Protein AF-A0A1F2PCV6-F1 (afdb_monomer_lite)

Structure (mmCIF, N/CA/C/O backbone):
data_AF-A0A1F2PCV6-F1
#
_entry.id   AF-A0A1F2PCV6-F1
#
loop_
_atom_site.group_PDB
_atom_site.id
_atom_site.type_symbol
_atom_site.label_atom_id
_atom_site.label_alt_id
_atom_site.label_comp_id
_atom_site.label_asym_id
_atom_site.label_entity_id
_atom_site.label_seq_id
_atom_site.pdbx_PDB_ins_code
_atom_site.Cartn_x
_atom_site.Cartn_y
_atom_site.Cartn_z
_atom_site.occupancy
_atom_site.B_iso_or_equiv
_atom_site.auth_seq_id
_atom_site.auth_comp_id
_atom_site.auth_asym_id
_atom_site.auth_atom_id
_atom_site.pdbx_PDB_model_num
ATOM 1 N N . MET A 1 1 ? -24.900 13.246 25.047 1.00 41.41 1 MET A N 1
ATOM 2 C CA . MET A 1 1 ? -26.016 13.053 24.082 1.00 41.41 1 MET A CA 1
ATOM 3 C C . MET A 1 1 ? -25.567 12.489 22.728 1.00 41.41 1 MET A C 1
ATOM 5 O O . MET A 1 1 ? -26.417 11.917 22.059 1.00 41.41 1 MET A O 1
ATOM 9 N N . GLY A 1 2 ? -24.288 12.605 22.328 1.00 53.44 2 GLY A N 1
ATOM 10 C CA . GLY A 1 2 ? -23.781 12.067 21.052 1.00 53.44 2 GLY A CA 1
ATOM 11 C C . GLY A 1 2 ? -23.787 10.534 20.942 1.00 53.44 2 GLY A C 1
ATOM 12 O O . GLY A 1 2 ? -24.281 10.018 19.946 1.00 53.44 2 GLY A O 1
ATOM 13 N N . GLY A 1 3 ? -23.364 9.811 21.990 1.00 62.19 3 GLY A N 1
ATOM 14 C CA . GLY A 1 3 ? -23.261 8.337 21.974 1.00 62.19 3 GLY A CA 1
ATOM 15 C C . GLY A 1 3 ? -24.543 7.607 21.555 1.00 62.19 3 GLY A C 1
ATOM 16 O O . GLY A 1 3 ? -24.520 6.823 20.619 1.00 62.19 3 GLY A O 1
ATOM 17 N N . LYS A 1 4 ? -25.703 7.969 22.129 1.00 67.88 4 LYS A N 1
ATOM 18 C CA . LYS A 1 4 ? -27.006 7.361 21.774 1.00 67.88 4 LYS A CA 1
ATOM 19 C C . LYS A 1 4 ? -27.464 7.604 20.329 1.00 67.88 4 LYS A C 1
ATOM 21 O O . LYS A 1 4 ? -28.393 6.946 19.873 1.00 67.88 4 LYS A O 1
ATOM 26 N N . LYS A 1 5 ? -26.911 8.608 19.641 1.00 78.50 5 LYS A N 1
ATOM 27 C CA . LYS A 1 5 ? -27.191 8.834 18.215 1.00 78.50 5 LYS A CA 1
ATOM 28 C C . LYS A 1 5 ? -26.269 7.983 17.346 1.00 78.50 5 LYS A C 1
ATOM 30 O O . LYS A 1 5 ? -26.744 7.425 16.369 1.00 78.50 5 LYS A O 1
ATOM 35 N N . GLY A 1 6 ? -24.997 7.858 17.725 1.00 78.94 6 GLY A N 1
ATOM 36 C CA . GLY A 1 6 ? -24.037 7.021 17.005 1.00 78.94 6 GLY A CA 1
ATOM 37 C C . GLY A 1 6 ? -24.368 5.528 17.081 1.00 78.94 6 GLY A C 1
ATOM 38 O O . GLY A 1 6 ? -24.270 4.843 16.070 1.00 78.94 6 GLY A O 1
ATOM 39 N N . THR A 1 7 ? -24.867 5.037 18.221 1.00 87.75 7 THR A N 1
ATOM 40 C CA . THR A 1 7 ? -25.290 3.631 18.346 1.00 87.75 7 THR A CA 1
ATOM 41 C C . THR A 1 7 ? -26.452 3.282 17.416 1.00 87.75 7 THR A C 1
ATOM 43 O O . THR A 1 7 ? -26.445 2.216 16.817 1.00 87.75 7 THR A O 1
ATOM 46 N N . LYS A 1 8 ? -27.407 4.198 17.206 1.00 90.50 8 LYS A N 1
ATOM 47 C CA . LYS A 1 8 ? -28.497 3.990 16.235 1.00 90.50 8 LYS A CA 1
ATOM 48 C C . LYS A 1 8 ? -28.002 3.873 14.798 1.00 90.50 8 LYS A C 1
ATOM 50 O O . LYS A 1 8 ? -28.520 3.059 14.047 1.00 90.50 8 LYS A O 1
ATOM 55 N N . VAL A 1 9 ? -27.006 4.677 14.425 1.00 90.81 9 VAL A N 1
ATOM 56 C CA . VAL A 1 9 ? -26.394 4.588 13.091 1.00 90.81 9 VAL A CA 1
ATOM 57 C C . VAL A 1 9 ? -25.743 3.218 12.911 1.00 90.81 9 VAL A C 1
ATOM 59 O O . VAL A 1 9 ? -25.980 2.564 11.903 1.00 90.81 9 VAL A O 1
ATOM 62 N N . LEU A 1 10 ? -24.988 2.746 13.908 1.00 92.44 10 LEU A N 1
ATOM 63 C CA . LEU A 1 10 ? -24.403 1.403 13.879 1.00 92.44 10 LEU A CA 1
ATOM 64 C C . LEU A 1 10 ? -25.479 0.310 13.795 1.00 92.44 10 LEU A C 1
ATOM 66 O O . LEU A 1 10 ? -25.357 -0.595 12.978 1.00 92.44 10 LEU A O 1
ATOM 70 N N . GLU A 1 11 ? -26.559 0.409 14.571 1.00 94.12 11 GLU A N 1
ATOM 71 C CA . GLU A 1 11 ? -27.680 -0.538 14.511 1.00 94.12 11 GLU A CA 1
ATOM 72 C C . GLU A 1 11 ? -28.279 -0.637 13.097 1.00 94.12 11 GLU A C 1
ATOM 74 O O . GLU A 1 11 ? -28.505 -1.741 12.599 1.00 94.12 11 GLU A O 1
ATOM 79 N N . GLU A 1 12 ? -28.504 0.499 12.431 1.00 91.31 12 GLU A N 1
ATOM 80 C CA . GLU A 1 12 ? -29.023 0.547 11.059 1.00 91.31 12 GLU A CA 1
ATOM 81 C C . GLU A 1 12 ? -28.047 -0.073 10.049 1.00 91.31 12 GLU A C 1
ATOM 83 O O . GLU A 1 12 ? -28.460 -0.901 9.233 1.00 91.31 12 GLU A O 1
ATOM 88 N N . VAL A 1 13 ? -26.758 0.273 10.140 1.00 91.69 13 VAL A N 1
ATOM 89 C CA . VAL A 1 13 ? -25.688 -0.256 9.274 1.00 91.69 13 VAL A CA 1
ATOM 90 C C . VAL A 1 13 ? -25.590 -1.780 9.397 1.00 91.69 13 VAL A C 1
ATOM 92 O O . VAL A 1 13 ? -25.657 -2.490 8.394 1.00 91.69 13 VAL A O 1
ATOM 95 N N . PHE A 1 14 ? -25.520 -2.305 10.622 1.00 93.38 14 PHE A N 1
ATOM 96 C CA . PHE A 1 14 ? -25.412 -3.746 10.868 1.00 93.38 14 PHE A CA 1
ATOM 97 C C . PHE A 1 14 ? -26.665 -4.516 10.450 1.00 93.38 14 PHE A C 1
ATOM 99 O O . PHE A 1 14 ? -26.558 -5.561 9.806 1.00 93.38 14 PHE A O 1
ATOM 106 N N . ARG A 1 15 ? -27.865 -3.989 10.720 1.00 92.44 15 ARG A N 1
ATOM 107 C CA . ARG A 1 15 ? -29.107 -4.620 10.243 1.00 92.44 15 ARG A CA 1
ATOM 108 C C . ARG A 1 15 ? -29.197 -4.659 8.727 1.00 92.44 15 ARG A C 1
ATOM 110 O O . ARG A 1 15 ? -29.706 -5.636 8.181 1.00 92.44 15 ARG A O 1
ATOM 117 N N . LYS A 1 16 ? -28.702 -3.625 8.044 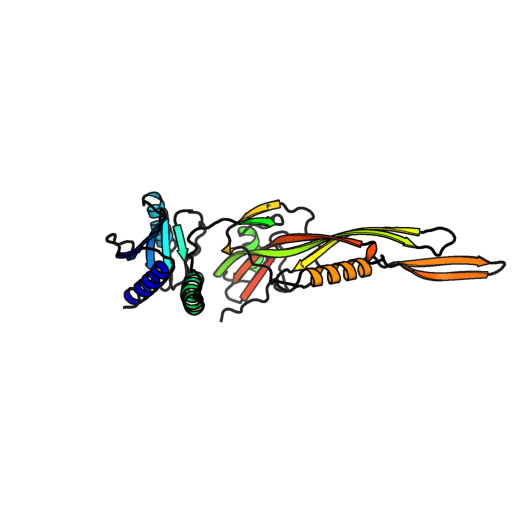1.00 88.31 16 LYS A N 1
ATOM 118 C CA . LYS A 1 16 ? -28.682 -3.590 6.580 1.00 88.31 16 LYS A CA 1
ATOM 119 C C . LYS A 1 16 ? -27.772 -4.670 5.998 1.00 88.31 16 LYS A C 1
ATOM 121 O O . LYS A 1 16 ? -28.133 -5.258 4.986 1.00 88.31 16 LYS A O 1
ATOM 126 N N . ALA A 1 17 ? -26.668 -4.971 6.675 1.00 88.38 17 ALA A N 1
ATOM 127 C CA . ALA A 1 17 ? -25.778 -6.073 6.324 1.00 88.38 17 ALA A CA 1
ATOM 128 C C . ALA A 1 17 ? -26.307 -7.466 6.712 1.00 88.38 17 ALA A C 1
ATOM 130 O O . ALA A 1 17 ? -25.624 -8.466 6.510 1.00 88.38 17 ALA A O 1
ATOM 131 N N . GLY A 1 18 ? -27.520 -7.552 7.271 1.00 89.81 18 GLY A N 1
ATOM 132 C CA . GLY A 1 18 ? -28.160 -8.814 7.638 1.00 89.81 18 GLY A CA 1
ATOM 133 C C . GLY A 1 18 ? -27.848 -9.309 9.052 1.00 89.81 18 GLY A C 1
ATOM 134 O O . GLY A 1 18 ? -28.234 -10.427 9.388 1.00 89.81 18 GLY A O 1
ATOM 135 N N . TYR A 1 19 ? -27.205 -8.498 9.898 1.00 94.19 19 TYR A N 1
ATOM 136 C CA . TYR A 1 19 ? -26.990 -8.847 11.302 1.00 94.19 19 TYR A CA 1
ATOM 137 C C . TYR A 1 19 ? -28.258 -8.636 12.134 1.00 94.19 19 TYR A C 1
ATOM 139 O O . TYR A 1 19 ? -28.977 -7.639 12.002 1.00 94.19 19 TYR A O 1
ATOM 147 N N . ARG A 1 20 ? -28.492 -9.538 13.087 1.00 95.31 20 ARG A N 1
ATOM 148 C CA . ARG A 1 20 ? -29.368 -9.283 14.230 1.00 95.31 20 ARG A CA 1
ATOM 149 C C . ARG A 1 20 ? -28.607 -8.423 15.235 1.00 95.31 20 ARG A C 1
ATOM 151 O O . ARG A 1 20 ? -27.542 -8.824 15.686 1.00 95.31 20 ARG A O 1
ATOM 158 N N . VAL A 1 21 ? -29.167 -7.267 15.591 1.00 96.44 21 VAL A N 1
ATOM 159 C CA . VAL A 1 21 ? -28.530 -6.302 16.503 1.00 96.44 21 VAL A CA 1
ATOM 160 C C . VAL A 1 21 ? -29.378 -6.094 17.752 1.00 96.44 21 VAL A C 1
ATOM 162 O O . VAL A 1 21 ? -30.574 -5.797 17.635 1.00 96.44 21 VAL A O 1
ATOM 165 N N . GLU A 1 22 ? -28.739 -6.210 18.916 1.00 96.00 22 GLU A N 1
ATOM 166 C CA . GLU A 1 22 ? -29.317 -6.031 20.252 1.00 96.00 22 GLU A CA 1
ATOM 167 C C . GLU A 1 22 ? -28.429 -5.118 21.118 1.00 96.00 22 GLU A C 1
ATOM 169 O O . GLU A 1 22 ? -27.223 -5.016 20.889 1.00 96.00 22 GLU A O 1
ATOM 174 N N . ASP A 1 23 ? -29.017 -4.457 22.120 1.00 93.62 23 ASP A N 1
ATOM 175 C CA . ASP A 1 23 ? -28.252 -3.705 23.123 1.00 93.62 23 ASP A CA 1
ATOM 176 C C . ASP A 1 23 ? -27.432 -4.672 23.993 1.00 93.62 23 ASP A C 1
ATOM 178 O O . ASP A 1 23 ? -27.935 -5.705 24.449 1.00 93.62 23 ASP A O 1
ATOM 182 N N . SER A 1 24 ? -26.175 -4.327 24.271 1.00 91.88 24 SER A N 1
ATOM 183 C CA . SER A 1 24 ? -25.336 -5.117 25.174 1.00 91.88 24 SER A CA 1
ATOM 184 C C . SER A 1 24 ? -25.739 -4.917 26.638 1.00 91.88 24 SER A C 1
ATOM 186 O O . SER A 1 24 ? -26.019 -3.808 27.093 1.00 91.88 24 SER A O 1
ATOM 188 N N . THR A 1 25 ? -25.713 -6.002 27.416 1.00 88.94 25 THR A N 1
ATOM 189 C CA . THR A 1 25 ? -25.834 -5.947 28.884 1.00 88.94 25 THR A CA 1
ATOM 190 C C . THR A 1 25 ? -24.491 -5.761 29.594 1.00 88.94 25 THR A C 1
ATOM 192 O O . THR A 1 25 ? -24.464 -5.508 30.796 1.00 88.94 25 THR A O 1
ATOM 195 N N . ASP A 1 26 ? -23.382 -5.947 28.879 1.00 89.75 26 ASP A N 1
ATOM 196 C CA . ASP A 1 26 ? -22.023 -5.711 29.365 1.00 89.75 26 ASP A CA 1
ATOM 197 C C . ASP A 1 26 ? -21.673 -4.230 29.181 1.00 89.75 26 ASP A C 1
ATOM 199 O O . ASP A 1 26 ? -21.817 -3.701 28.083 1.00 89.75 26 ASP A O 1
ATOM 203 N N . TYR A 1 27 ? -21.212 -3.580 30.251 1.00 88.00 27 TYR A N 1
ATOM 204 C CA . TYR A 1 27 ? -20.923 -2.144 30.287 1.00 88.00 27 TYR A CA 1
ATOM 205 C C . TYR A 1 27 ? -19.784 -1.698 29.363 1.00 88.00 27 TYR A C 1
ATOM 207 O O . TYR A 1 27 ? -19.692 -0.506 29.072 1.00 88.00 27 TYR A O 1
ATOM 215 N N . ASP A 1 28 ? -18.924 -2.614 28.912 1.00 90.44 28 ASP A N 1
ATOM 216 C CA . ASP A 1 28 ? -17.827 -2.259 28.007 1.00 90.44 28 ASP A CA 1
ATOM 217 C C . ASP A 1 28 ? -18.269 -2.179 26.538 1.00 90.44 28 ASP A C 1
ATOM 219 O O . ASP A 1 28 ? -17.517 -1.647 25.715 1.00 90.44 28 ASP A O 1
ATOM 223 N N . PHE A 1 29 ? -19.466 -2.679 26.213 1.00 95.12 29 PHE A N 1
ATOM 224 C CA . PHE A 1 29 ? -20.014 -2.718 24.858 1.00 95.12 29 PHE A CA 1
ATOM 225 C C . PHE A 1 29 ? -21.376 -2.029 24.799 1.00 95.12 29 PHE A C 1
ATOM 227 O O . PHE A 1 29 ? -22.167 -2.092 25.736 1.00 95.12 29 PHE A O 1
ATOM 234 N N . ASP A 1 30 ? -21.671 -1.401 23.670 1.00 94.50 30 ASP A N 1
ATOM 235 C CA . ASP A 1 30 ? -22.953 -0.751 23.421 1.00 94.50 30 ASP A CA 1
ATOM 236 C C . ASP A 1 30 ? -23.934 -1.707 22.735 1.00 94.50 30 ASP A C 1
ATOM 238 O O . ASP A 1 30 ? -25.105 -1.763 23.104 1.00 94.50 30 ASP A O 1
ATOM 242 N N . LEU A 1 31 ? -23.456 -2.483 21.756 1.00 96.31 31 LEU A N 1
ATOM 243 C CA . LEU A 1 31 ? -24.286 -3.361 20.929 1.00 96.31 31 LEU A CA 1
ATOM 244 C C . LEU A 1 31 ? -23.663 -4.749 20.777 1.00 96.31 31 LEU A C 1
ATOM 246 O O . LEU A 1 31 ? -22.447 -4.925 20.864 1.00 96.31 31 LEU A O 1
ATOM 250 N N . ILE A 1 32 ? -24.514 -5.723 20.476 1.00 96.00 32 ILE A N 1
ATOM 251 C CA . ILE A 1 32 ? -24.138 -7.065 20.036 1.00 96.00 32 ILE A CA 1
ATOM 252 C C . ILE A 1 32 ? -24.748 -7.276 18.652 1.00 96.00 32 ILE A C 1
ATOM 254 O O . ILE A 1 32 ? -25.954 -7.097 18.480 1.00 96.00 32 ILE A O 1
ATOM 258 N N . ALA A 1 33 ? -23.922 -7.643 17.673 1.00 95.81 33 ALA A N 1
ATOM 259 C CA . ALA A 1 33 ? -24.359 -7.968 16.320 1.00 95.81 33 ALA A CA 1
ATOM 260 C C . ALA A 1 33 ? -24.024 -9.427 15.985 1.00 95.81 33 ALA A C 1
ATOM 262 O O . ALA A 1 33 ? -22.882 -9.862 16.133 1.00 95.81 33 ALA A O 1
ATOM 263 N N . GLU A 1 34 ? -25.020 -10.183 15.525 1.00 94.50 34 GLU A N 1
ATOM 264 C CA . GLU A 1 34 ? -24.896 -11.609 15.211 1.00 94.50 34 GLU A CA 1
ATOM 265 C C . GLU A 1 34 ? -25.440 -11.923 13.814 1.00 94.50 34 GLU A C 1
ATOM 267 O O . GLU A 1 34 ? -26.552 -11.520 13.467 1.00 94.50 34 GLU A O 1
ATOM 272 N N . GLN A 1 35 ? -24.664 -12.657 13.020 1.00 92.31 35 GLN A N 1
ATOM 273 C CA . GLN A 1 35 ? -25.047 -13.150 11.696 1.00 92.31 35 GLN A CA 1
ATOM 274 C C . GLN A 1 35 ? -24.401 -14.518 11.478 1.00 92.31 35 GLN A C 1
ATOM 276 O O . GLN A 1 35 ? -23.182 -14.642 11.551 1.00 92.31 35 GLN A O 1
ATOM 281 N N . ASP A 1 36 ? -25.209 -15.544 11.211 1.00 86.31 36 ASP A N 1
ATOM 282 C CA . ASP A 1 36 ? -24.756 -16.936 11.097 1.00 86.31 36 ASP A CA 1
ATOM 283 C C . ASP A 1 36 ? -23.909 -17.379 12.311 1.00 86.31 36 ASP A C 1
ATOM 285 O O . ASP A 1 36 ? -24.409 -17.390 13.436 1.00 86.31 36 ASP A O 1
ATOM 289 N N . GLU A 1 37 ? -22.637 -17.735 12.105 1.00 83.38 37 GLU A N 1
ATOM 290 C CA . GLU A 1 37 ? -21.678 -18.095 13.165 1.00 83.38 37 GLU A CA 1
ATOM 291 C C . GLU A 1 37 ? -20.823 -16.899 13.637 1.00 83.38 37 GLU A C 1
ATOM 293 O O . GLU A 1 37 ? -19.954 -17.045 14.498 1.00 83.38 37 GLU A O 1
ATOM 298 N N . LYS A 1 38 ? -21.049 -15.700 13.083 1.00 88.31 38 LYS A N 1
ATOM 299 C CA . LYS A 1 38 ? -20.310 -14.481 13.426 1.00 88.31 38 LYS A CA 1
ATOM 300 C C . LYS A 1 38 ? -20.998 -13.750 14.573 1.00 88.31 38 LYS A C 1
ATOM 302 O O . LYS A 1 38 ? -22.183 -13.425 14.501 1.00 88.31 38 LYS A O 1
ATOM 307 N N . ARG A 1 39 ? -20.219 -13.427 15.606 1.00 92.88 39 ARG A N 1
ATOM 308 C CA . ARG A 1 39 ? -20.645 -12.636 16.766 1.00 92.88 39 ARG A CA 1
ATOM 309 C C . ARG A 1 39 ? -19.693 -11.472 16.996 1.00 92.88 39 ARG A C 1
ATOM 311 O O . ARG A 1 39 ? -18.481 -11.671 17.096 1.00 92.88 39 ARG A O 1
ATOM 318 N N . LEU A 1 40 ? -20.251 -10.270 17.084 1.00 94.00 40 LEU A N 1
ATOM 319 C CA . LEU A 1 40 ? -19.521 -9.017 17.238 1.00 94.00 40 LEU A CA 1
ATOM 320 C C . LEU A 1 40 ? -20.010 -8.264 18.472 1.00 94.00 40 LEU A C 1
ATOM 322 O O . LEU A 1 40 ? -21.204 -8.003 18.621 1.00 94.00 40 LEU A O 1
ATOM 326 N N . LEU A 1 41 ? -19.071 -7.888 19.333 1.00 95.44 41 LEU A N 1
ATOM 327 C CA . LEU A 1 41 ? -19.292 -7.028 20.491 1.00 95.44 41 LEU A CA 1
ATOM 328 C C . LEU A 1 41 ? -18.811 -5.621 20.138 1.00 95.44 41 LEU A C 1
ATOM 330 O O . LEU A 1 41 ? -17.618 -5.408 19.927 1.00 95.44 41 LEU A O 1
ATOM 334 N N . ILE A 1 42 ? -19.733 -4.669 20.027 1.00 95.38 42 ILE A N 1
ATOM 335 C CA . ILE A 1 42 ? -19.456 -3.345 19.465 1.00 95.38 42 ILE A CA 1
ATOM 336 C C . ILE A 1 42 ? -19.355 -2.323 20.596 1.00 95.38 42 ILE A C 1
ATOM 338 O O . ILE A 1 42 ? -20.306 -2.143 21.355 1.00 95.38 42 ILE A O 1
ATOM 342 N N . ALA A 1 43 ? -18.225 -1.625 20.679 1.00 94.75 43 ALA A N 1
ATOM 343 C CA . ALA A 1 43 ? -18.003 -0.507 21.591 1.00 94.75 43 ALA A CA 1
ATOM 344 C C . ALA A 1 43 ? -17.834 0.792 20.793 1.00 94.75 43 ALA A C 1
ATOM 346 O O . ALA A 1 43 ? -16.919 0.903 19.979 1.00 94.75 43 ALA A O 1
ATOM 347 N N . LEU A 1 44 ? -18.686 1.787 21.036 1.00 94.06 44 LEU A N 1
ATOM 348 C CA . LEU A 1 44 ? -18.625 3.102 20.408 1.00 94.06 44 LEU A CA 1
ATOM 349 C C . LEU A 1 44 ? -18.025 4.134 21.373 1.00 94.06 44 LEU A C 1
ATOM 351 O O . LEU A 1 44 ? -18.639 4.550 22.358 1.00 94.06 44 LEU A O 1
ATOM 355 N N . LYS A 1 45 ? -16.841 4.640 21.035 1.00 92.19 45 LYS A N 1
ATOM 356 C CA . LYS A 1 45 ? -16.170 5.721 21.759 1.00 92.19 45 LYS A CA 1
ATOM 357 C C . LYS A 1 45 ? -16.347 7.046 21.027 1.00 92.19 45 LYS A C 1
ATOM 359 O O . LYS A 1 45 ? -15.736 7.314 20.001 1.00 92.19 45 LYS A O 1
ATOM 364 N N . VAL A 1 46 ? -17.192 7.908 21.588 1.00 88.19 46 VAL A N 1
ATOM 365 C CA . VAL A 1 46 ? -17.360 9.294 21.122 1.00 88.19 46 VAL A CA 1
ATOM 366 C C . VAL A 1 46 ? -16.494 10.202 21.993 1.00 88.19 46 VAL A C 1
ATOM 368 O O . VAL A 1 46 ? -16.991 10.868 22.901 1.00 88.19 46 VAL A O 1
ATOM 371 N N . THR A 1 47 ? -15.189 10.146 21.750 1.00 85.25 47 THR A N 1
ATOM 372 C CA . THR A 1 47 ? -14.138 10.929 22.416 1.00 85.25 47 THR A CA 1
ATOM 373 C C . THR A 1 47 ? -13.234 11.551 21.351 1.00 85.25 47 THR A C 1
ATOM 375 O O . THR A 1 47 ? -13.244 11.087 20.212 1.00 85.25 47 THR A O 1
ATOM 378 N N . ASP A 1 48 ? -12.477 12.592 21.702 1.00 83.00 48 ASP A N 1
ATOM 379 C CA . ASP A 1 48 ? -11.529 13.234 20.779 1.00 83.00 48 ASP A CA 1
ATOM 380 C C . ASP A 1 48 ? -10.345 12.310 20.462 1.00 83.00 48 ASP A C 1
ATOM 382 O O . ASP A 1 48 ? -9.886 12.254 19.322 1.00 83.00 48 ASP A O 1
ATOM 386 N N . THR A 1 49 ? -9.898 11.539 21.455 1.00 85.25 49 THR A N 1
ATOM 387 C CA . THR A 1 49 ? -8.784 10.596 21.334 1.00 85.25 49 THR A CA 1
ATOM 388 C C . THR A 1 49 ? -9.053 9.353 22.178 1.00 85.25 49 THR A C 1
ATOM 390 O O . THR A 1 49 ? -9.497 9.467 23.323 1.00 85.25 49 THR A O 1
ATOM 393 N N . VAL A 1 50 ? -8.815 8.175 21.597 1.00 88.88 50 VAL A N 1
ATOM 394 C CA . VAL A 1 50 ? -8.811 6.876 22.283 1.00 88.88 50 VAL A CA 1
ATOM 395 C C . VAL A 1 50 ? -7.370 6.527 22.626 1.00 88.88 50 VAL A C 1
ATOM 397 O O . VAL A 1 50 ? -6.510 6.476 21.745 1.00 88.88 50 VAL A O 1
ATOM 400 N N . THR A 1 51 ? -7.118 6.302 23.908 1.00 89.56 51 THR A N 1
ATOM 401 C CA . THR A 1 51 ? -5.766 6.082 24.431 1.00 89.56 51 THR A CA 1
ATOM 402 C C . THR A 1 51 ? -5.269 4.661 24.179 1.00 89.56 51 THR A C 1
ATOM 404 O O . THR A 1 51 ? -6.057 3.717 24.062 1.00 89.56 51 THR A O 1
ATOM 407 N N . ALA A 1 52 ? -3.947 4.473 24.178 1.00 84.31 52 ALA A N 1
ATOM 408 C CA . ALA A 1 52 ? -3.349 3.138 24.069 1.00 84.31 52 ALA A CA 1
ATOM 409 C C . ALA A 1 52 ? -3.788 2.194 25.213 1.00 84.31 52 ALA A C 1
ATOM 411 O O . ALA A 1 52 ? -3.916 0.984 25.015 1.00 84.31 52 ALA A O 1
ATOM 412 N N . GLU A 1 53 ? -4.058 2.726 26.411 1.00 86.62 53 GLU A N 1
ATOM 413 C CA . GLU A 1 53 ? -4.586 1.949 27.542 1.00 86.62 53 GLU A CA 1
ATOM 414 C C . GLU A 1 53 ? -5.993 1.404 27.260 1.00 86.62 53 GLU A C 1
ATOM 416 O O . GLU A 1 53 ? -6.271 0.236 27.540 1.00 86.62 53 GLU A O 1
ATOM 421 N N . GLU A 1 54 ? -6.866 2.215 26.659 1.00 89.19 54 GLU A N 1
ATOM 422 C CA . GLU A 1 54 ? -8.217 1.799 26.270 1.00 89.19 54 GLU A CA 1
ATOM 423 C C . GLU A 1 54 ? -8.187 0.741 25.165 1.00 89.19 54 GLU A C 1
ATOM 425 O O . GLU A 1 54 ? -8.901 -0.260 25.252 1.00 89.19 54 GLU A O 1
ATOM 430 N N . VAL A 1 55 ? -7.331 0.913 24.154 1.00 88.25 55 VAL A N 1
ATOM 431 C CA . VAL A 1 55 ? -7.154 -0.095 23.096 1.00 88.25 55 VAL A CA 1
ATOM 432 C C . VAL A 1 55 ? -6.670 -1.418 23.698 1.00 88.25 55 VAL A C 1
ATOM 434 O O . VAL A 1 55 ? -7.243 -2.474 23.422 1.00 88.25 55 VAL A O 1
ATOM 437 N N . ASN A 1 56 ? -5.676 -1.372 24.589 1.00 86.94 56 ASN A N 1
ATOM 438 C CA . ASN A 1 56 ? -5.157 -2.561 25.269 1.00 86.94 56 ASN A CA 1
ATOM 439 C C . ASN A 1 56 ? -6.192 -3.232 26.180 1.00 86.94 56 ASN A C 1
ATOM 441 O O . ASN A 1 56 ? -6.209 -4.460 26.288 1.00 86.94 56 ASN A O 1
ATOM 445 N N . HIS A 1 57 ? -7.082 -2.463 26.810 1.00 90.06 57 HIS A N 1
ATOM 446 C CA . HIS A 1 57 ? -8.205 -3.018 27.561 1.00 90.06 57 HIS A CA 1
ATOM 447 C C . HIS A 1 57 ? -9.097 -3.891 26.662 1.00 90.06 57 HIS A C 1
ATOM 449 O O . HIS A 1 57 ? -9.336 -5.057 26.988 1.00 90.06 57 HIS A O 1
ATOM 455 N N . TYR A 1 58 ? -9.523 -3.374 25.505 1.00 90.94 58 TYR A N 1
ATOM 456 C CA . TYR A 1 58 ? -10.334 -4.142 24.555 1.00 90.94 58 TYR A CA 1
ATOM 457 C C . TYR A 1 58 ? -9.570 -5.316 23.939 1.00 90.94 58 TYR A C 1
ATOM 459 O O . TYR A 1 58 ? -10.154 -6.379 23.744 1.00 90.94 58 TYR A O 1
ATOM 467 N N . ARG A 1 59 ? -8.261 -5.175 23.708 1.00 88.12 59 ARG A N 1
ATOM 468 C CA . ARG A 1 59 ? -7.405 -6.264 23.217 1.00 88.12 59 ARG A CA 1
ATOM 469 C C . ARG A 1 59 ? -7.390 -7.442 24.183 1.00 88.12 59 ARG A C 1
ATOM 471 O O . ARG A 1 59 ? -7.752 -8.546 23.792 1.00 88.12 59 ARG A O 1
ATOM 478 N N . ASN A 1 60 ? -7.090 -7.193 25.454 1.00 87.50 60 ASN A N 1
ATOM 479 C CA . ASN A 1 60 ? -7.102 -8.233 26.485 1.00 87.50 60 ASN A CA 1
ATOM 480 C C . ASN A 1 60 ? -8.499 -8.849 26.657 1.00 87.50 60 ASN A C 1
ATOM 482 O O . ASN A 1 60 ? -8.637 -10.045 26.910 1.00 87.50 60 ASN A O 1
ATOM 486 N N . LYS A 1 61 ? -9.554 -8.038 26.508 1.00 90.25 61 LYS A N 1
ATOM 487 C CA . LYS A 1 61 ?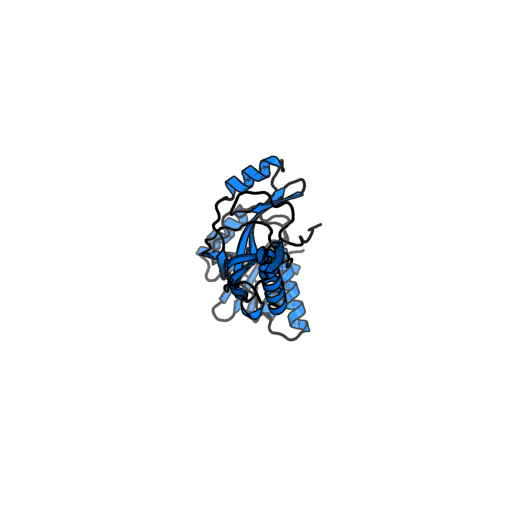 -10.931 -8.529 26.576 1.00 90.25 61 LYS A CA 1
ATOM 488 C C . LYS A 1 61 ? -11.288 -9.410 25.373 1.00 90.25 61 LYS A C 1
ATOM 490 O O . LYS A 1 61 ? -12.027 -10.376 25.541 1.00 90.25 61 LYS A O 1
ATOM 495 N N . SER A 1 62 ? -10.728 -9.136 24.193 1.00 88.56 62 SER A N 1
ATOM 496 C CA . SER A 1 62 ? -10.972 -9.913 22.968 1.00 88.56 62 SER A CA 1
ATOM 497 C C . SER A 1 62 ? -10.559 -11.386 23.103 1.00 88.56 62 SER A C 1
ATOM 499 O O . SER A 1 62 ? -11.192 -12.263 22.518 1.00 88.56 62 SER A O 1
ATOM 501 N N . ASP A 1 63 ? -9.573 -11.686 23.952 1.00 85.00 63 ASP A N 1
ATOM 502 C CA . ASP A 1 63 ? -9.099 -13.055 24.181 1.00 85.00 63 ASP A CA 1
ATOM 503 C C . ASP A 1 63 ? -10.081 -13.917 24.982 1.00 85.00 63 ASP A C 1
ATOM 505 O O . ASP A 1 63 ? -10.111 -15.138 24.816 1.00 85.00 63 ASP A O 1
ATOM 509 N N . VAL A 1 64 ? -10.895 -13.291 25.837 1.00 88.19 64 VAL A N 1
ATOM 510 C CA . VAL A 1 64 ? -11.789 -13.986 26.779 1.00 88.19 64 VAL A CA 1
ATOM 511 C C . VAL A 1 64 ? -13.255 -13.974 26.360 1.00 88.19 64 VAL A C 1
ATOM 513 O O . VAL A 1 64 ? -14.059 -14.703 26.942 1.00 88.19 64 VAL A O 1
ATOM 516 N N . VAL A 1 65 ? -13.619 -13.155 25.375 1.00 88.88 65 VAL A N 1
ATOM 517 C CA . VAL A 1 65 ? -14.981 -13.110 24.836 1.00 88.88 65 VAL A CA 1
ATOM 518 C C . VAL A 1 65 ? -15.181 -14.139 23.726 1.00 88.88 65 VAL A C 1
ATOM 520 O O . VAL A 1 65 ? -14.257 -14.531 23.010 1.00 88.88 65 VAL A O 1
ATOM 523 N N . ASP A 1 66 ? -16.431 -14.565 23.593 1.00 88.56 66 ASP A N 1
ATOM 524 C CA . ASP A 1 66 ? -16.909 -15.381 22.485 1.00 88.56 66 ASP A CA 1
ATOM 525 C C . ASP A 1 66 ? -17.337 -14.464 21.328 1.00 88.56 66 ASP A C 1
ATOM 527 O O . ASP A 1 66 ? -18.296 -13.701 21.461 1.00 88.56 66 ASP A O 1
ATOM 531 N N . GLY A 1 67 ? -16.589 -14.504 20.222 1.00 89.19 67 GLY A N 1
ATOM 532 C CA . GLY A 1 67 ? -16.732 -13.596 19.079 1.00 89.19 67 GLY A CA 1
ATOM 533 C C . GLY A 1 67 ? -15.550 -12.637 18.908 1.00 89.19 67 GLY A C 1
ATOM 534 O O . GLY A 1 67 ? -14.475 -12.839 19.479 1.00 89.19 67 GLY A O 1
ATOM 535 N N . LYS A 1 68 ? -15.746 -11.593 18.095 1.00 92.00 68 LYS A N 1
ATOM 536 C CA . LYS A 1 68 ? -14.785 -10.492 17.918 1.00 92.00 68 LYS A CA 1
ATOM 537 C C . LYS A 1 68 ? -15.311 -9.213 18.566 1.00 92.00 68 LYS A C 1
ATOM 539 O O . LYS A 1 68 ? -16.517 -9.014 18.695 1.00 92.00 68 LYS A O 1
ATOM 544 N N . ILE A 1 69 ? -14.402 -8.329 18.949 1.00 93.12 69 ILE A N 1
ATOM 545 C CA . ILE A 1 69 ? -14.711 -6.980 19.413 1.00 93.12 69 ILE A CA 1
ATOM 546 C C . ILE A 1 69 ? -14.538 -6.015 18.245 1.00 93.12 69 ILE A C 1
ATOM 548 O O . ILE A 1 69 ? -13.523 -6.057 17.555 1.00 93.12 69 ILE A O 1
ATOM 552 N N . LEU A 1 70 ? -15.510 -5.126 18.058 1.00 93.25 70 LEU A N 1
ATOM 553 C CA . LEU A 1 70 ? -15.419 -3.984 17.160 1.00 93.25 70 LEU A CA 1
ATOM 554 C C . LEU A 1 70 ? -15.394 -2.693 17.985 1.00 93.25 70 LEU A C 1
ATOM 556 O O . LEU A 1 70 ? -16.407 -2.287 18.554 1.00 93.25 70 LEU A O 1
ATOM 560 N N . LEU A 1 71 ? -14.236 -2.042 18.036 1.00 92.25 71 LEU A N 1
ATOM 561 C CA . LEU A 1 71 ? -14.068 -0.726 18.636 1.00 92.25 71 LEU A CA 1
ATOM 562 C C . LEU A 1 71 ? -14.264 0.347 17.562 1.00 92.25 71 LEU A C 1
ATOM 564 O O . LEU A 1 71 ? -13.460 0.460 16.643 1.00 92.25 71 LEU A O 1
ATOM 568 N N . VAL A 1 72 ? -15.318 1.147 17.686 1.00 92.69 72 VAL A N 1
ATOM 569 C CA . VAL A 1 72 ? -15.630 2.252 16.773 1.00 92.69 72 VAL A CA 1
ATOM 570 C C . VAL A 1 72 ? -15.340 3.569 17.476 1.00 92.69 72 VAL A C 1
ATOM 572 O O . VAL A 1 72 ? -15.808 3.785 18.594 1.00 92.69 72 VAL A O 1
ATOM 575 N N . THR A 1 73 ? -14.617 4.479 16.829 1.00 90.81 73 THR A N 1
ATOM 576 C CA . THR A 1 73 ? -14.367 5.822 17.363 1.00 90.81 73 THR A CA 1
ATOM 577 C C . THR A 1 73 ? -14.619 6.912 16.331 1.00 90.81 73 THR A C 1
ATOM 579 O O . THR A 1 73 ? -14.447 6.721 15.132 1.00 90.81 73 THR A O 1
ATOM 582 N N . THR A 1 74 ? -15.047 8.081 16.807 1.00 88.19 74 THR A N 1
ATOM 583 C CA . THR A 1 74 ? -15.139 9.305 15.991 1.00 88.19 74 THR A CA 1
ATOM 584 C C . THR A 1 74 ? -13.931 10.227 16.166 1.00 88.19 74 THR A C 1
ATOM 586 O O . THR A 1 74 ? -13.861 11.256 15.496 1.00 88.19 74 THR A O 1
ATOM 589 N N . GLY A 1 75 ? -13.032 9.892 17.092 1.00 84.50 75 GLY A N 1
ATOM 590 C CA . GLY A 1 75 ? -11.791 10.609 17.373 1.00 84.50 75 GLY A CA 1
ATOM 591 C C . GLY A 1 75 ? -10.565 9.929 16.772 1.00 84.50 75 GLY A C 1
ATOM 592 O O . GLY A 1 75 ? -10.679 8.979 15.996 1.00 84.50 75 GLY A O 1
ATOM 593 N N . THR A 1 76 ? -9.386 10.411 17.152 1.00 80.81 76 THR A N 1
ATOM 594 C CA . THR A 1 76 ? -8.100 9.791 16.810 1.00 80.81 76 THR A CA 1
ATOM 595 C C . THR A 1 76 ? -7.783 8.621 17.741 1.00 80.81 76 THR A C 1
ATOM 597 O O . THR A 1 76 ? -8.378 8.475 18.811 1.00 80.81 76 THR A O 1
ATOM 600 N N . ILE A 1 77 ? -6.849 7.765 17.336 1.00 83.00 77 ILE A N 1
ATOM 601 C CA . ILE A 1 77 ? -6.334 6.664 18.158 1.00 83.00 77 ILE A CA 1
ATOM 602 C C . ILE A 1 77 ? -4.852 6.937 18.393 1.00 83.00 77 ILE A C 1
ATOM 604 O O . ILE A 1 77 ? -4.121 7.187 17.435 1.00 83.00 77 ILE A O 1
ATOM 608 N N . GLU A 1 78 ? -4.412 6.915 19.649 1.00 80.88 78 GLU A N 1
ATOM 609 C CA . GLU A 1 78 ? -2.987 7.037 19.976 1.00 80.88 78 GLU A CA 1
ATOM 610 C C . GLU A 1 78 ? -2.201 5.828 19.451 1.00 80.88 78 GLU A C 1
ATOM 612 O O . GLU A 1 78 ? -2.637 4.698 19.657 1.00 80.88 78 GLU A O 1
ATOM 617 N N . ASP A 1 79 ? -1.058 6.100 18.796 1.00 61.12 79 ASP A N 1
ATOM 618 C CA . ASP A 1 79 ? -0.080 5.167 18.190 1.00 61.12 79 ASP A CA 1
ATOM 619 C C . ASP A 1 79 ? -0.198 3.708 18.694 1.00 61.12 79 ASP A C 1
ATOM 621 O O . ASP A 1 79 ? 0.478 3.296 19.640 1.00 61.12 79 ASP A O 1
ATOM 625 N N . ASP A 1 80 ? -1.073 2.914 18.058 1.00 56.09 80 ASP A N 1
ATOM 626 C CA . ASP A 1 80 ? -1.295 1.499 18.385 1.00 56.09 80 ASP A CA 1
ATOM 627 C C . ASP A 1 80 ? -0.246 0.647 17.667 1.00 56.09 80 ASP A C 1
ATOM 629 O O . ASP A 1 80 ? -0.498 0.044 16.621 1.00 56.09 80 ASP A O 1
ATOM 633 N N . GLN A 1 81 ? 0.960 0.605 18.238 1.00 52.97 81 GLN A N 1
ATOM 634 C CA . GLN A 1 81 ? 2.097 -0.176 17.731 1.00 52.97 81 GLN A CA 1
ATOM 635 C C . GLN A 1 81 ? 1.867 -1.699 17.699 1.00 52.97 81 GLN A C 1
ATOM 637 O O . GLN A 1 81 ? 2.784 -2.453 17.376 1.00 52.97 81 GLN A O 1
ATOM 642 N N . GLN A 1 82 ? 0.665 -2.178 18.020 1.00 51.69 82 GLN A N 1
ATOM 643 C CA . GLN A 1 82 ? 0.304 -3.588 17.986 1.00 51.69 82 GLN A CA 1
ATOM 644 C C . GLN A 1 82 ? -1.104 -3.778 17.428 1.00 51.69 82 GLN A C 1
ATOM 646 O O . GLN A 1 82 ? -1.941 -4.364 18.087 1.00 51.69 82 GLN A O 1
ATOM 651 N N . ARG A 1 83 ? -1.413 -3.366 16.197 1.00 55.00 83 ARG A N 1
ATOM 652 C CA . ARG A 1 83 ? -2.732 -3.666 15.594 1.00 55.00 83 ARG A CA 1
ATOM 653 C C . ARG A 1 83 ? -3.069 -5.170 15.478 1.00 55.00 83 ARG A C 1
ATOM 655 O O . ARG A 1 83 ? -4.226 -5.482 15.213 1.00 55.00 83 ARG A O 1
ATOM 662 N N . ASP A 1 84 ? -2.149 -6.084 15.782 1.00 52.16 84 ASP A N 1
ATOM 663 C CA . ASP A 1 84 ? -2.317 -7.538 15.665 1.00 52.16 84 ASP A CA 1
ATOM 664 C C . ASP A 1 84 ? -3.187 -8.141 16.785 1.00 52.16 84 ASP A C 1
ATOM 666 O O . ASP A 1 84 ? -2.714 -8.581 17.834 1.00 52.16 84 ASP A O 1
ATOM 670 N N . SER A 1 85 ? -4.498 -8.167 16.574 1.00 64.44 85 SER A N 1
ATOM 671 C CA . SER A 1 85 ? -5.364 -9.210 17.129 1.00 64.44 85 SER A CA 1
ATOM 672 C C . SER A 1 85 ? -6.468 -9.495 16.123 1.00 64.44 85 SER A C 1
ATOM 674 O O . SER A 1 85 ? -7.254 -8.606 15.796 1.00 64.44 85 SER A O 1
ATOM 676 N N . ASP A 1 86 ? -6.575 -10.748 15.679 1.00 71.62 86 ASP A N 1
ATOM 677 C CA . ASP A 1 86 ? -7.645 -11.214 14.782 1.00 71.62 86 ASP A CA 1
ATOM 678 C C . ASP A 1 86 ? -9.050 -11.030 15.388 1.00 71.62 86 ASP A C 1
ATOM 680 O O . ASP A 1 86 ? -10.067 -11.086 14.683 1.00 71.62 86 ASP A O 1
ATOM 684 N N . LYS A 1 87 ? -9.111 -10.826 16.712 1.00 85.62 87 LYS A N 1
ATOM 685 C CA . LYS A 1 87 ? -10.337 -10.664 17.492 1.00 85.62 87 LYS A CA 1
ATOM 686 C C . LYS A 1 87 ? -10.667 -9.219 17.860 1.00 85.62 87 LYS A C 1
ATOM 688 O O . LYS A 1 87 ? -11.780 -8.997 18.329 1.00 85.62 87 LYS A O 1
ATOM 693 N N . LEU A 1 88 ? -9.767 -8.253 17.663 1.00 88.31 88 LEU A N 1
ATOM 694 C CA . LEU A 1 88 ? -10.055 -6.830 17.868 1.00 88.31 88 LEU A CA 1
ATOM 695 C C . LEU A 1 88 ? -10.009 -6.093 16.530 1.00 88.31 88 LEU A C 1
ATOM 697 O O . LEU A 1 88 ? -8.951 -5.892 15.943 1.00 88.31 88 LEU A O 1
ATOM 701 N N . ILE A 1 89 ? -11.172 -5.644 16.079 1.00 87.25 89 ILE A N 1
ATOM 702 C CA . ILE A 1 89 ? -11.335 -4.804 14.898 1.00 87.25 89 ILE A CA 1
ATOM 703 C C . ILE A 1 89 ? -11.493 -3.372 15.386 1.00 87.25 89 ILE A C 1
ATOM 705 O O . ILE A 1 89 ? -12.262 -3.110 16.311 1.00 87.25 89 ILE A O 1
ATOM 709 N N . ILE A 1 90 ? -10.781 -2.440 14.760 1.00 87.12 90 ILE A N 1
ATOM 710 C CA . ILE A 1 90 ? -10.886 -1.023 15.091 1.00 87.12 90 ILE A CA 1
ATOM 711 C C . ILE A 1 90 ? -11.360 -0.270 13.855 1.00 87.12 90 ILE A C 1
ATOM 713 O O . ILE A 1 90 ? -10.753 -0.369 12.790 1.00 87.12 90 ILE A O 1
ATOM 717 N N . TRP A 1 91 ? -12.458 0.462 14.003 1.00 88.81 91 TRP A N 1
ATOM 718 C CA . TRP A 1 91 ? -12.912 1.453 13.039 1.00 88.81 91 TRP A CA 1
ATOM 719 C C . TRP A 1 91 ? -12.618 2.831 13.610 1.00 88.81 91 TRP A C 1
ATOM 721 O O . TRP A 1 91 ? -13.284 3.295 14.540 1.00 88.81 91 TRP A O 1
ATOM 731 N N . ASP A 1 92 ? -11.602 3.474 13.051 1.00 86.38 92 ASP A N 1
ATOM 732 C CA . ASP A 1 92 ? -11.400 4.901 13.242 1.00 86.38 92 ASP A CA 1
ATOM 733 C C . ASP A 1 92 ? -12.489 5.710 12.522 1.00 86.38 92 ASP A C 1
ATOM 735 O O . ASP A 1 92 ? -13.424 5.172 11.913 1.00 86.38 92 ASP A O 1
ATOM 739 N N . ARG A 1 93 ? -12.368 7.035 12.603 1.00 84.38 93 ARG A N 1
ATOM 740 C CA . ARG A 1 93 ? -13.324 7.953 11.992 1.00 84.38 93 ARG A CA 1
ATOM 741 C C . ARG A 1 93 ? -13.476 7.724 10.486 1.00 84.38 93 ARG A C 1
ATOM 743 O O . ARG A 1 93 ? -14.597 7.836 9.989 1.00 84.38 93 ARG A O 1
ATOM 750 N N . GLU A 1 94 ? -12.390 7.442 9.771 1.00 80.25 94 GLU A N 1
ATOM 751 C CA . GLU A 1 94 ? -12.404 7.280 8.315 1.00 80.25 94 GLU A CA 1
ATOM 752 C C . GLU A 1 94 ? -13.096 5.983 7.917 1.00 80.25 94 GLU A C 1
ATOM 754 O O . GLU A 1 94 ? -14.048 6.010 7.130 1.00 80.25 94 GLU A O 1
ATOM 759 N N . LYS A 1 95 ? -12.697 4.860 8.529 1.00 83.19 95 LYS A N 1
ATOM 760 C CA . LYS A 1 95 ? -13.342 3.566 8.296 1.00 83.19 95 LYS A CA 1
ATOM 761 C C . LYS A 1 95 ? -14.820 3.636 8.669 1.00 83.19 95 LYS A C 1
ATOM 763 O O . LYS A 1 95 ? -15.662 3.277 7.854 1.00 83.19 95 LYS A O 1
ATOM 768 N N . PHE A 1 96 ? -15.167 4.198 9.828 1.00 89.12 96 PHE A N 1
ATOM 769 C CA . PHE A 1 96 ? -16.568 4.343 10.228 1.00 89.12 96 PHE A CA 1
ATOM 770 C C . PHE A 1 96 ? -17.382 5.189 9.235 1.00 89.12 96 PHE A C 1
ATOM 772 O O . PHE A 1 96 ? -18.482 4.789 8.849 1.00 89.12 96 PHE A O 1
ATOM 779 N N . ALA A 1 97 ? -16.852 6.330 8.784 1.00 85.94 97 ALA A N 1
ATOM 780 C CA . ALA A 1 97 ? -17.529 7.177 7.802 1.00 85.94 97 ALA A CA 1
ATOM 781 C C . ALA A 1 97 ? -17.735 6.458 6.460 1.00 85.94 97 ALA A C 1
ATOM 783 O O . ALA A 1 97 ? -18.812 6.575 5.868 1.00 85.94 97 ALA A O 1
ATOM 784 N N . ARG A 1 98 ? -16.740 5.688 6.006 1.00 84.12 98 ARG A N 1
ATOM 785 C CA . ARG A 1 98 ? -16.821 4.889 4.781 1.00 84.12 98 ARG A CA 1
ATOM 786 C C . ARG A 1 98 ? -17.885 3.801 4.879 1.00 84.12 98 ARG A C 1
ATOM 788 O O . ARG A 1 98 ? -18.738 3.736 4.000 1.00 84.12 98 ARG A O 1
ATOM 795 N N . GLU A 1 99 ? -17.886 3.000 5.945 1.00 86.75 99 GLU A N 1
ATOM 796 C CA . GLU A 1 99 ? -18.868 1.917 6.122 1.00 86.75 99 GLU A CA 1
ATOM 797 C C . GLU A 1 99 ? -20.303 2.466 6.203 1.00 86.75 99 GLU A C 1
ATOM 799 O O . GLU A 1 99 ? -21.221 1.934 5.576 1.00 86.75 99 GLU A O 1
ATOM 804 N N . VAL A 1 100 ? -20.502 3.592 6.901 1.00 89.12 100 VAL A N 1
ATOM 805 C CA . VAL A 1 100 ? -21.797 4.295 6.930 1.00 89.12 100 VAL A CA 1
ATOM 806 C C . VAL A 1 100 ? -22.182 4.796 5.536 1.00 89.12 100 VAL A C 1
ATOM 808 O O . VAL A 1 100 ? -23.317 4.595 5.103 1.00 89.12 100 VAL A O 1
ATOM 811 N N . GLY A 1 101 ? -21.256 5.439 4.820 1.00 84.06 101 GLY A N 1
ATOM 812 C CA . GLY A 1 101 ? -21.489 5.924 3.460 1.00 84.06 101 GLY A CA 1
ATOM 813 C C . GLY A 1 101 ? -21.869 4.793 2.505 1.00 84.06 101 GLY A C 1
ATOM 814 O O . GLY A 1 101 ? -22.821 4.926 1.734 1.00 84.06 101 GLY A O 1
ATOM 815 N N . MET A 1 102 ? -21.193 3.650 2.615 1.00 81.94 102 MET A N 1
ATOM 816 C CA . MET A 1 102 ? -21.450 2.492 1.769 1.00 81.94 102 MET A CA 1
ATOM 817 C C . MET A 1 102 ? -22.790 1.835 2.060 1.00 81.94 102 MET A C 1
ATOM 819 O O . MET A 1 102 ? -23.522 1.525 1.119 1.00 81.94 102 MET A O 1
ATOM 823 N N . ALA A 1 103 ? -23.177 1.719 3.332 1.00 85.88 103 ALA A N 1
ATOM 824 C CA . ALA A 1 103 ? -24.508 1.251 3.712 1.00 85.88 103 ALA A CA 1
ATOM 825 C C . ALA A 1 103 ? -25.625 2.133 3.119 1.00 85.88 103 ALA A C 1
ATOM 827 O O . ALA A 1 103 ? -26.683 1.635 2.727 1.00 85.88 103 ALA A O 1
ATOM 828 N N . VAL A 1 104 ? -25.396 3.448 3.021 1.00 86.50 104 VAL A N 1
ATOM 829 C CA . VAL A 1 104 ? -26.354 4.390 2.423 1.00 86.50 104 VAL A CA 1
ATOM 830 C C . VAL A 1 104 ? -26.417 4.240 0.901 1.00 86.50 104 VAL A C 1
ATOM 832 O O . VAL A 1 104 ? -27.518 4.158 0.355 1.00 86.50 104 VAL A O 1
ATOM 835 N N . ILE A 1 105 ? -25.272 4.191 0.214 1.00 80.31 105 ILE A N 1
ATOM 836 C CA . ILE A 1 105 ? -25.207 4.096 -1.257 1.00 80.31 105 ILE A CA 1
ATOM 837 C C . ILE A 1 105 ? -25.802 2.774 -1.747 1.00 80.31 105 ILE A C 1
ATOM 839 O O . ILE A 1 105 ? -26.712 2.783 -2.572 1.00 80.31 105 ILE A O 1
ATOM 843 N N . THR A 1 106 ? -25.379 1.647 -1.175 1.00 80.81 106 THR A N 1
ATOM 844 C CA . THR A 1 106 ? -25.905 0.315 -1.529 1.00 80.81 106 THR A CA 1
ATOM 845 C C . THR A 1 106 ? -27.414 0.216 -1.306 1.00 80.81 106 THR A C 1
ATOM 847 O O . THR A 1 106 ? -28.131 -0.392 -2.100 1.00 80.81 106 THR A O 1
ATOM 850 N N . ASN A 1 107 ? -27.943 0.887 -0.275 1.00 80.12 107 ASN A N 1
ATOM 851 C CA . ASN A 1 107 ? -29.382 0.976 -0.051 1.00 80.12 107 ASN A CA 1
ATOM 852 C C . ASN A 1 107 ? -30.118 1.757 -1.153 1.00 80.12 107 ASN A C 1
ATOM 854 O O . ASN A 1 107 ? -31.255 1.414 -1.470 1.00 80.12 107 ASN A O 1
ATOM 858 N N . ILE A 1 108 ? -29.494 2.790 -1.725 1.00 81.12 108 ILE A N 1
ATOM 859 C CA . ILE A 1 108 ? -30.047 3.541 -2.861 1.00 81.12 108 ILE A CA 1
ATOM 860 C C . ILE A 1 108 ? -30.004 2.689 -4.136 1.00 81.12 108 ILE A C 1
ATOM 862 O O . ILE A 1 108 ? -30.962 2.696 -4.907 1.00 81.12 108 ILE A O 1
ATOM 866 N N . GLU A 1 109 ? -28.920 1.945 -4.343 1.00 84.50 109 GLU A N 1
ATOM 867 C CA . GLU A 1 109 ? -28.712 1.097 -5.524 1.00 84.50 109 GLU A CA 1
ATOM 868 C C . GLU A 1 109 ? -29.543 -0.194 -5.498 1.00 84.50 109 GLU A C 1
ATOM 870 O O . GLU A 1 109 ? -29.817 -0.776 -6.546 1.00 84.50 109 GLU A O 1
ATOM 875 N N . GLY A 1 110 ? -29.982 -0.628 -4.313 1.00 80.44 110 GLY A N 1
ATOM 876 C CA . GLY A 1 110 ? -30.662 -1.910 -4.126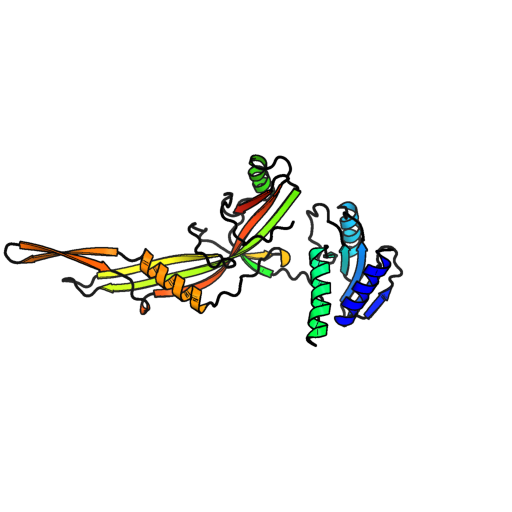 1.00 80.44 110 GLY A CA 1
ATOM 877 C C . GLY A 1 110 ? -29.712 -3.112 -4.151 1.00 80.44 110 GLY A C 1
ATOM 878 O O . GLY A 1 110 ? -30.179 -4.238 -4.314 1.00 80.44 110 GLY A O 1
ATOM 879 N N . SER A 1 111 ? -28.410 -2.870 -3.997 1.00 78.12 111 SER A N 1
ATOM 880 C CA . SER A 1 111 ? -27.359 -3.886 -3.916 1.00 78.12 111 SER A CA 1
ATOM 881 C C . SER A 1 111 ? -27.226 -4.435 -2.492 1.00 78.12 111 SER A C 1
ATOM 883 O O . SER A 1 111 ? -27.625 -3.786 -1.518 1.00 78.12 111 SER A O 1
ATOM 885 N N . ASP A 1 112 ? -26.632 -5.621 -2.365 1.00 78.81 112 ASP A N 1
ATOM 886 C CA . ASP A 1 112 ? -26.312 -6.199 -1.061 1.00 78.81 112 ASP A CA 1
ATOM 887 C C . ASP A 1 112 ? -25.162 -5.424 -0.404 1.00 78.81 112 ASP A C 1
ATOM 889 O O . ASP A 1 112 ? -24.134 -5.150 -1.023 1.00 78.81 112 ASP A O 1
ATOM 893 N N . PHE A 1 113 ? -25.346 -5.065 0.865 1.00 83.38 113 PHE A N 1
ATOM 894 C CA . PHE A 1 113 ? -24.311 -4.458 1.694 1.00 83.38 113 PHE A CA 1
ATOM 895 C C . PHE A 1 113 ? -23.698 -5.536 2.579 1.00 83.38 113 PHE A C 1
ATOM 897 O O . PHE A 1 113 ? -24.423 -6.267 3.254 1.00 83.38 113 PHE A O 1
ATOM 904 N N . VAL A 1 114 ? -22.373 -5.620 2.604 1.00 82.31 114 VAL A N 1
ATOM 905 C CA . VAL A 1 114 ? -21.640 -6.544 3.468 1.00 82.31 114 VAL A CA 1
ATOM 906 C C . VAL A 1 114 ? -20.690 -5.721 4.314 1.00 82.31 114 VAL A C 1
ATOM 908 O O . VAL A 1 114 ? -19.937 -4.911 3.784 1.00 82.31 114 VAL A O 1
ATOM 911 N N . ILE A 1 115 ? -20.733 -5.930 5.627 1.00 81.62 115 ILE A N 1
ATOM 912 C CA . ILE A 1 115 ? -19.755 -5.325 6.525 1.00 81.62 115 ILE A CA 1
ATOM 913 C C . ILE A 1 115 ? -18.512 -6.193 6.518 1.00 81.62 115 ILE A C 1
ATOM 915 O O . ILE A 1 115 ? -18.566 -7.369 6.899 1.00 81.62 115 ILE A O 1
ATOM 919 N N . ASP A 1 116 ? -17.390 -5.584 6.151 1.00 71.19 116 ASP A N 1
ATOM 920 C CA . ASP A 1 116 ? -16.108 -6.247 6.260 1.00 71.19 116 ASP A CA 1
ATOM 921 C C . ASP A 1 116 ? -15.598 -6.225 7.709 1.00 71.19 116 ASP A C 1
ATOM 923 O O . ASP A 1 116 ? -15.070 -5.238 8.232 1.00 71.19 116 ASP A O 1
ATOM 927 N N . THR A 1 117 ? -15.820 -7.349 8.386 1.00 69.50 117 THR A N 1
ATOM 928 C CA . THR A 1 117 ? -15.289 -7.636 9.731 1.00 69.50 117 THR A CA 1
ATOM 929 C C . THR A 1 117 ? -14.128 -8.623 9.713 1.00 69.50 117 THR A C 1
ATOM 931 O O . THR A 1 117 ? -13.676 -9.102 10.761 1.00 69.50 117 THR A O 1
ATOM 934 N N . GLU A 1 118 ? -13.661 -8.992 8.527 1.00 61.91 118 GLU A N 1
ATOM 935 C CA . GLU A 1 118 ? -12.491 -9.830 8.386 1.00 61.91 118 GLU A CA 1
ATOM 936 C C . GLU A 1 118 ? -11.328 -8.935 7.992 1.00 61.91 118 GLU A C 1
ATOM 938 O O . GLU A 1 118 ? -11.234 -8.438 6.882 1.00 61.91 118 GLU A O 1
ATOM 943 N N . ARG A 1 119 ? -10.388 -8.748 8.923 1.00 58.50 119 ARG A N 1
ATOM 944 C CA . ARG A 1 119 ? -9.023 -8.471 8.493 1.00 58.50 119 ARG A CA 1
ATOM 945 C C . ARG A 1 119 ? -8.596 -9.708 7.729 1.00 58.50 119 ARG A C 1
ATOM 947 O O . ARG A 1 119 ? -8.339 -10.735 8.352 1.00 58.50 119 ARG A O 1
ATOM 954 N N . VAL A 1 120 ? -8.659 -9.655 6.404 1.00 57.06 120 VAL A N 1
ATOM 955 C CA . VAL A 1 120 ? -8.070 -10.677 5.550 1.00 57.06 120 VAL A CA 1
ATOM 956 C C . VAL A 1 120 ? -6.748 -10.092 5.093 1.00 57.06 120 VAL A C 1
ATOM 958 O O . VAL A 1 120 ? -6.738 -9.268 4.178 1.00 57.06 120 VAL A O 1
ATOM 961 N N . PRO A 1 121 ? -5.631 -10.466 5.737 1.00 64.69 121 PRO A N 1
ATOM 962 C CA . PRO A 1 121 ? -4.332 -10.074 5.245 1.00 64.69 121 PRO A CA 1
ATOM 963 C C . PRO A 1 121 ? -4.208 -10.503 3.782 1.00 64.69 121 PRO A C 1
ATOM 965 O O . PRO A 1 121 ? -4.413 -11.676 3.446 1.00 64.69 121 PRO A O 1
ATOM 968 N N . LYS A 1 122 ? -3.916 -9.555 2.894 1.00 76.06 122 LYS A N 1
ATOM 969 C CA . LYS A 1 122 ? -3.730 -9.839 1.473 1.00 76.06 122 LYS A CA 1
ATOM 970 C C . LYS A 1 122 ? -2.281 -10.223 1.228 1.00 76.06 122 LYS A C 1
ATOM 972 O O . LYS A 1 122 ? -1.348 -9.639 1.779 1.00 76.06 122 LYS A O 1
ATOM 977 N N . SER A 1 123 ? -2.106 -11.231 0.385 1.00 84.88 123 SER A N 1
ATOM 978 C CA . SER A 1 123 ? -0.793 -11.634 -0.092 1.00 84.88 123 SER A CA 1
ATOM 979 C C . SER A 1 123 ? -0.417 -10.789 -1.305 1.00 84.88 123 SER A C 1
ATOM 981 O O . SER A 1 123 ? -1.114 -10.824 -2.319 1.00 84.88 123 SER A O 1
ATOM 983 N N . ILE A 1 124 ? 0.658 -10.011 -1.197 1.00 88.69 124 ILE A N 1
ATOM 984 C CA . ILE A 1 124 ? 1.149 -9.111 -2.246 1.00 88.69 124 ILE A CA 1
ATOM 985 C C . ILE A 1 124 ? 2.585 -9.451 -2.642 1.00 88.69 124 ILE A C 1
ATOM 987 O O . ILE A 1 124 ? 3.368 -9.931 -1.825 1.00 88.69 124 ILE A O 1
ATOM 991 N N . LEU A 1 125 ? 2.969 -9.148 -3.884 1.00 92.38 125 LEU A N 1
ATOM 992 C CA . LEU A 1 125 ? 4.373 -9.153 -4.297 1.00 92.38 125 LEU A CA 1
ATOM 993 C C . LEU A 1 125 ? 4.993 -7.791 -3.991 1.00 92.38 125 LEU A C 1
ATOM 995 O O . LEU A 1 125 ? 4.577 -6.783 -4.551 1.00 92.38 125 LEU A O 1
ATOM 999 N N . THR A 1 126 ? 5.998 -7.753 -3.121 1.00 93.81 126 THR A N 1
ATOM 1000 C CA . THR A 1 126 ? 6.634 -6.505 -2.677 1.00 93.81 126 THR A CA 1
ATOM 1001 C C . THR A 1 126 ? 8.153 -6.580 -2.745 1.00 93.81 126 THR A C 1
ATOM 1003 O O . THR A 1 126 ? 8.761 -7.651 -2.646 1.00 93.81 126 THR A O 1
ATOM 1006 N N . PHE A 1 127 ? 8.782 -5.413 -2.859 1.00 92.94 127 PHE A N 1
ATOM 1007 C CA . PHE A 1 127 ? 10.225 -5.260 -2.692 1.00 92.94 127 PHE A CA 1
ATOM 1008 C C . PHE A 1 127 ? 10.649 -5.426 -1.220 1.00 92.94 127 PHE A C 1
ATOM 1010 O O . PHE A 1 127 ? 9.839 -5.225 -0.305 1.00 92.94 127 PHE A O 1
ATOM 1017 N N . PRO A 1 128 ? 11.922 -5.785 -0.954 1.00 91.00 128 PRO A N 1
ATOM 1018 C CA . PRO A 1 128 ? 12.441 -5.907 0.403 1.00 91.00 128 PRO A CA 1
ATOM 1019 C C . PRO A 1 128 ? 12.474 -4.573 1.132 1.00 91.00 128 PRO A C 1
ATOM 1021 O O . PRO A 1 128 ? 13.077 -3.609 0.668 1.00 91.00 128 PRO A O 1
ATOM 1024 N N . ILE A 1 129 ? 11.914 -4.576 2.339 1.00 91.62 129 ILE A N 1
ATOM 1025 C CA . ILE A 1 129 ? 12.105 -3.493 3.300 1.00 91.62 129 ILE A CA 1
ATOM 1026 C C . ILE A 1 129 ? 13.510 -3.605 3.880 1.00 91.62 129 ILE A C 1
ATOM 1028 O O . ILE A 1 129 ? 13.843 -4.598 4.528 1.00 91.62 129 ILE A O 1
ATOM 1032 N N . LYS A 1 130 ? 14.325 -2.582 3.635 1.00 94.00 130 LYS A N 1
ATOM 1033 C CA . LYS A 1 130 ? 15.676 -2.427 4.191 1.00 94.00 130 LYS A CA 1
ATOM 1034 C C . LYS A 1 130 ? 15.740 -1.328 5.247 1.00 94.00 130 LYS A C 1
ATOM 1036 O O . LYS A 1 130 ? 16.629 -1.357 6.090 1.00 94.00 130 LYS A O 1
ATOM 1041 N N . VAL A 1 131 ? 14.802 -0.388 5.197 1.00 94.06 131 VAL A N 1
ATOM 1042 C CA . VAL A 1 131 ? 14.640 0.686 6.174 1.00 94.06 131 VAL A CA 1
ATOM 1043 C C . VAL A 1 131 ? 13.474 0.335 7.077 1.00 94.06 131 VAL A C 1
ATOM 1045 O O . VAL A 1 131 ? 12.335 0.256 6.626 1.00 94.06 131 VAL A O 1
ATOM 1048 N N . ASP A 1 132 ? 13.765 0.083 8.348 1.00 92.31 132 ASP A N 1
ATOM 1049 C CA . ASP A 1 132 ? 12.738 -0.124 9.364 1.00 92.31 132 ASP A CA 1
ATOM 1050 C C . ASP A 1 132 ? 12.165 1.214 9.865 1.00 92.31 132 ASP A C 1
ATOM 1052 O O . ASP A 1 132 ? 12.647 2.293 9.515 1.00 92.31 132 ASP A O 1
ATOM 1056 N N . ARG A 1 133 ? 11.132 1.150 10.714 1.00 90.81 133 ARG A N 1
ATOM 1057 C CA . ARG A 1 133 ? 10.477 2.345 11.272 1.00 90.81 133 ARG A CA 1
ATOM 1058 C C . ARG A 1 133 ? 11.455 3.250 12.028 1.00 90.81 133 ARG A C 1
ATOM 1060 O O . ARG A 1 133 ? 11.323 4.469 11.980 1.00 90.81 133 ARG A O 1
ATOM 1067 N N . ALA A 1 134 ? 12.417 2.675 12.750 1.00 90.00 134 ALA A N 1
ATOM 1068 C CA . ALA A 1 134 ? 13.356 3.443 13.564 1.00 90.00 134 ALA A CA 1
ATOM 1069 C C . ALA A 1 134 ? 14.382 4.188 12.700 1.00 90.00 134 ALA A C 1
ATOM 1071 O O . ALA A 1 134 ? 14.811 5.282 13.065 1.00 90.00 134 ALA A O 1
ATOM 1072 N N . GLU A 1 135 ? 14.789 3.603 11.576 1.00 93.31 135 GLU A N 1
ATOM 1073 C CA . GLU A 1 135 ? 15.620 4.272 10.579 1.00 93.31 135 GLU A CA 1
ATOM 1074 C C . GLU A 1 135 ? 14.822 5.320 9.793 1.00 93.31 135 GLU A C 1
ATOM 1076 O O . GLU A 1 135 ? 15.312 6.430 9.610 1.00 93.31 135 GLU A O 1
ATOM 1081 N N . ALA A 1 136 ? 13.569 5.032 9.423 1.00 92.88 136 ALA A N 1
ATOM 1082 C CA . ALA A 1 136 ? 12.682 6.005 8.780 1.00 92.88 136 ALA A CA 1
ATOM 1083 C C . ALA A 1 136 ? 12.483 7.262 9.649 1.00 92.88 136 ALA A C 1
ATOM 1085 O O . ALA A 1 136 ? 12.612 8.385 9.166 1.00 92.88 136 ALA A O 1
ATOM 1086 N N . LEU A 1 137 ? 12.275 7.081 10.957 1.00 92.75 137 LEU A N 1
ATOM 1087 C CA . LEU A 1 137 ? 12.206 8.181 11.923 1.00 92.75 137 LEU A CA 1
ATOM 1088 C C . LEU A 1 137 ? 13.515 8.983 12.004 1.00 92.75 137 LEU A C 1
ATOM 1090 O O . LEU A 1 137 ? 13.481 10.209 11.998 1.00 92.75 137 LEU A O 1
ATOM 1094 N N . ARG A 1 138 ? 14.678 8.319 11.996 1.00 93.25 138 ARG A N 1
ATOM 1095 C CA . ARG A 1 138 ? 15.985 9.008 11.970 1.00 93.25 138 ARG A CA 1
ATOM 1096 C C . ARG A 1 138 ? 16.197 9.837 10.705 1.00 93.25 138 ARG A C 1
ATOM 1098 O O . ARG A 1 138 ? 16.883 10.858 10.744 1.00 93.25 138 ARG A O 1
ATOM 1105 N N . ILE A 1 139 ? 15.653 9.390 9.576 1.00 93.25 139 ILE A N 1
ATOM 1106 C CA . ILE A 1 139 ? 15.658 10.158 8.327 1.00 93.25 139 ILE A CA 1
ATOM 1107 C C . ILE A 1 139 ? 14.756 11.393 8.482 1.00 93.25 139 ILE A C 1
ATOM 1109 O O . ILE A 1 139 ? 15.173 12.498 8.126 1.00 93.25 139 ILE A O 1
ATOM 1113 N N . ALA A 1 140 ? 13.579 11.220 9.089 1.00 91.81 140 ALA A N 1
ATOM 1114 C CA . ALA A 1 140 ? 12.598 12.275 9.327 1.00 91.81 140 ALA A CA 1
ATOM 1115 C C . ALA A 1 140 ? 13.078 13.383 10.276 1.00 91.81 140 ALA A C 1
ATOM 1117 O O . ALA A 1 140 ? 12.752 14.548 10.051 1.00 91.81 140 ALA A O 1
ATOM 1118 N N . ASP A 1 141 ? 13.894 13.053 11.284 1.00 90.94 141 ASP A N 1
ATOM 1119 C CA . ASP A 1 141 ? 14.436 14.007 12.272 1.00 90.94 141 ASP A CA 1
ATOM 1120 C C . ASP A 1 141 ? 15.201 15.183 11.631 1.00 90.94 141 ASP A C 1
ATOM 1122 O O . ASP A 1 141 ? 15.388 16.234 12.244 1.00 90.94 141 ASP A O 1
ATOM 1126 N N . LYS A 1 142 ? 15.665 15.027 10.384 1.00 87.12 142 LYS A N 1
ATOM 1127 C CA . LYS A 1 142 ? 16.323 16.104 9.628 1.00 87.12 142 LYS A CA 1
ATOM 1128 C C . LYS A 1 142 ? 15.351 17.176 9.135 1.00 87.12 142 LYS A C 1
ATOM 1130 O O . LYS A 1 142 ? 15.784 18.294 8.865 1.00 87.12 142 LYS A O 1
ATOM 1135 N N . ASN A 1 143 ? 14.077 16.826 8.994 1.00 86.50 143 ASN A N 1
ATOM 1136 C CA . ASN A 1 143 ? 13.046 17.647 8.369 1.00 86.50 143 ASN A CA 1
ATOM 1137 C C . ASN A 1 143 ? 11.934 18.044 9.351 1.00 86.50 143 ASN A C 1
ATOM 1139 O O . ASN A 1 143 ? 11.347 19.115 9.200 1.00 86.50 143 ASN A O 1
ATOM 1143 N N . PHE A 1 144 ? 11.682 17.239 10.388 1.00 89.62 144 PHE A N 1
ATOM 1144 C CA . PHE A 1 144 ? 10.652 17.503 11.390 1.00 89.62 144 PHE A CA 1
ATOM 1145 C C . PHE A 1 144 ? 11.240 17.591 12.795 1.00 89.62 144 PHE A C 1
ATOM 1147 O O . PHE A 1 144 ? 12.029 16.752 13.213 1.00 89.62 144 PHE A O 1
ATOM 1154 N N . ASN A 1 145 ? 10.802 18.599 13.556 1.00 85.56 145 ASN A N 1
ATOM 1155 C CA . ASN A 1 145 ? 11.139 18.699 14.981 1.00 85.56 145 ASN A CA 1
ATOM 1156 C C . ASN A 1 145 ? 10.239 17.801 15.838 1.00 85.56 145 ASN A C 1
ATOM 1158 O O . ASN A 1 145 ? 10.622 17.402 16.936 1.00 85.56 145 ASN A O 1
ATOM 1162 N N . VAL A 1 146 ? 9.019 17.544 15.360 1.00 87.31 146 VAL A N 1
ATOM 1163 C CA . VAL A 1 146 ? 8.033 16.679 16.005 1.00 87.31 146 VAL A CA 1
ATOM 1164 C C . VAL A 1 146 ? 7.354 15.859 14.916 1.00 87.31 146 VAL A C 1
ATOM 1166 O O . VAL A 1 146 ? 6.753 16.428 14.006 1.00 87.31 146 VAL A O 1
ATOM 1169 N N . VAL A 1 147 ? 7.442 14.537 15.032 1.00 87.19 147 VAL A N 1
ATOM 1170 C CA . VAL A 1 147 ? 6.708 13.582 14.195 1.00 87.19 147 VAL A CA 1
ATOM 1171 C C . VAL A 1 147 ? 5.374 13.271 14.872 1.00 87.19 147 VAL A C 1
ATOM 1173 O O . VAL A 1 147 ? 5.348 12.939 16.058 1.00 87.19 147 VAL A O 1
ATOM 1176 N N . THR A 1 148 ? 4.275 13.411 14.134 1.00 83.75 148 THR A N 1
ATOM 1177 C CA . THR A 1 148 ? 2.899 13.194 14.611 1.00 83.75 148 THR A CA 1
ATOM 1178 C C . THR A 1 148 ? 2.311 11.873 14.129 1.00 83.75 148 THR A C 1
ATOM 1180 O O . THR A 1 148 ? 1.452 11.322 14.811 1.00 83.75 148 THR A O 1
ATOM 1183 N N . GLY A 1 149 ? 2.805 11.330 13.014 1.00 80.69 149 GLY A N 1
ATOM 1184 C CA . GLY A 1 149 ? 2.332 10.066 12.457 1.00 80.69 149 GLY A CA 1
ATOM 1185 C C . GLY A 1 149 ? 3.410 9.362 11.641 1.00 80.69 149 GLY A C 1
ATOM 1186 O O . GLY A 1 149 ? 4.209 10.009 10.969 1.00 80.69 149 GLY A O 1
ATOM 1187 N N . VAL A 1 150 ? 3.444 8.028 11.712 1.00 85.56 150 VAL A N 1
ATOM 1188 C CA . VAL A 1 150 ? 4.278 7.193 10.835 1.00 85.56 150 VAL A CA 1
ATOM 1189 C C . VAL A 1 150 ? 3.521 5.934 10.457 1.00 85.56 150 VAL A C 1
ATOM 1191 O O . VAL A 1 150 ? 3.153 5.155 11.338 1.00 85.56 150 VAL A O 1
ATOM 1194 N N . GLN A 1 151 ? 3.371 5.694 9.161 1.00 88.19 151 GLN A N 1
ATOM 1195 C CA . GLN A 1 151 ? 2.751 4.486 8.624 1.00 88.19 151 GLN A CA 1
ATOM 1196 C C . GLN A 1 151 ? 3.552 3.925 7.450 1.00 88.19 151 GLN A C 1
ATOM 1198 O O . GLN A 1 151 ? 4.293 4.641 6.783 1.00 88.19 151 GLN A O 1
ATOM 1203 N N . LEU A 1 152 ? 3.420 2.623 7.210 1.00 89.81 152 LEU A N 1
ATOM 1204 C CA . LEU A 1 152 ? 3.991 1.961 6.042 1.00 89.81 152 LEU A CA 1
ATOM 1205 C C . LEU A 1 152 ? 2.867 1.700 5.040 1.00 89.81 152 LEU A C 1
ATOM 1207 O O . LEU A 1 152 ? 1.931 0.971 5.367 1.00 89.81 152 LEU A O 1
ATOM 1211 N N . ARG A 1 153 ? 2.982 2.256 3.834 1.00 91.56 153 ARG A N 1
ATOM 1212 C CA . ARG A 1 153 ? 2.060 2.016 2.721 1.00 91.56 153 ARG A CA 1
ATOM 1213 C C . ARG A 1 153 ? 2.728 1.209 1.613 1.00 91.56 153 ARG A C 1
ATOM 1215 O O . ARG A 1 153 ? 3.936 1.292 1.404 1.00 91.56 153 ARG A O 1
ATOM 1222 N N . TYR A 1 154 ? 1.935 0.425 0.898 1.00 92.94 154 TYR A N 1
ATOM 1223 C CA . TYR A 1 154 ? 2.346 -0.376 -0.249 1.00 92.94 154 TYR A CA 1
ATOM 1224 C C . TYR A 1 154 ? 1.728 0.227 -1.506 1.00 92.94 154 TYR A C 1
ATOM 1226 O O . TYR A 1 154 ? 0.529 0.093 -1.746 1.00 92.94 154 TYR A O 1
ATOM 1234 N N . ILE A 1 155 ? 2.560 0.905 -2.293 1.00 92.25 155 ILE A N 1
ATOM 1235 C CA . ILE A 1 155 ? 2.140 1.630 -3.494 1.00 92.25 155 ILE A CA 1
ATOM 1236 C C . ILE A 1 155 ? 2.210 0.690 -4.704 1.00 92.25 155 ILE A C 1
ATOM 1238 O O . ILE A 1 155 ? 3.254 0.067 -4.908 1.00 92.25 155 ILE A O 1
ATOM 1242 N N . PRO A 1 156 ? 1.144 0.573 -5.511 1.00 92.25 156 PRO A N 1
ATOM 1243 C CA . PRO A 1 156 ? 1.100 -0.338 -6.645 1.00 92.25 156 PRO A CA 1
ATOM 1244 C C . PRO A 1 156 ? 2.043 0.134 -7.754 1.00 92.25 156 PRO A C 1
ATOM 1246 O O . PRO A 1 156 ? 2.015 1.295 -8.155 1.00 92.25 156 PRO A O 1
ATOM 1249 N N . ILE A 1 157 ? 2.854 -0.780 -8.279 1.00 91.25 157 ILE A N 1
ATOM 1250 C CA . ILE A 1 157 ? 3.794 -0.569 -9.378 1.00 91.25 157 ILE A CA 1
ATOM 1251 C C . ILE A 1 157 ? 3.542 -1.628 -10.450 1.00 91.25 157 ILE A C 1
ATOM 1253 O O . ILE A 1 157 ? 3.664 -2.828 -10.196 1.00 91.25 157 ILE A O 1
ATOM 1257 N N . TRP A 1 158 ? 3.267 -1.191 -11.672 1.00 90.25 158 TRP A N 1
ATOM 1258 C CA . TRP A 1 158 ? 3.260 -2.070 -12.833 1.00 90.25 158 TRP A CA 1
ATOM 1259 C C . TRP A 1 158 ? 4.689 -2.336 -13.293 1.00 90.25 158 TRP A C 1
ATOM 1261 O O . TRP A 1 158 ? 5.420 -1.408 -13.629 1.00 90.25 158 TRP A O 1
ATOM 1271 N N . CYS A 1 159 ? 5.090 -3.604 -13.304 1.00 90.44 159 CYS A N 1
ATOM 1272 C CA . CYS A 1 159 ? 6.379 -4.062 -13.808 1.00 90.44 159 CYS A CA 1
ATOM 1273 C C . CYS A 1 159 ? 6.190 -4.737 -15.165 1.00 90.44 159 CYS A C 1
ATOM 1275 O O . CYS A 1 159 ? 5.479 -5.737 -15.250 1.00 90.44 159 CYS A O 1
ATOM 1277 N N . PHE A 1 160 ? 6.858 -4.225 -16.195 1.00 89.69 160 PHE A N 1
ATOM 1278 C CA . PHE A 1 160 ? 6.887 -4.795 -17.538 1.00 89.69 160 PHE A CA 1
ATOM 1279 C C . PHE A 1 160 ? 8.258 -5.404 -17.802 1.00 89.69 160 PHE A C 1
ATOM 1281 O O . PHE A 1 160 ? 9.233 -4.690 -18.026 1.00 89.69 160 PHE A O 1
ATOM 1288 N N . GLU A 1 161 ? 8.339 -6.731 -17.781 1.00 90.31 161 GLU A N 1
ATOM 1289 C CA . GLU A 1 161 ? 9.533 -7.467 -18.188 1.00 90.31 161 GLU A CA 1
ATOM 1290 C C . GLU A 1 161 ? 9.507 -7.656 -19.701 1.00 90.31 161 GLU A C 1
ATOM 1292 O O . GLU A 1 161 ? 8.567 -8.253 -20.232 1.00 90.31 161 GLU A O 1
ATOM 1297 N N . TYR A 1 162 ? 10.533 -7.165 -20.393 1.00 91.38 162 TYR A N 1
ATOM 1298 C CA . TYR A 1 162 ? 10.611 -7.235 -21.844 1.00 91.38 162 TYR A CA 1
ATOM 1299 C C . TYR A 1 162 ? 11.792 -8.066 -22.326 1.00 91.38 162 TYR A C 1
ATOM 1301 O O . TYR A 1 162 ? 12.850 -8.122 -21.702 1.00 91.38 162 TYR A O 1
ATOM 1309 N N . THR A 1 163 ? 11.611 -8.668 -23.497 1.00 93.88 163 THR A N 1
ATOM 1310 C CA . THR A 1 163 ? 12.678 -9.249 -24.314 1.00 93.88 163 THR A CA 1
ATOM 1311 C C . THR A 1 163 ? 12.407 -8.912 -25.774 1.00 93.88 163 THR A C 1
ATOM 1313 O O . THR A 1 163 ? 11.253 -8.896 -26.204 1.00 93.88 163 THR A O 1
ATOM 1316 N N . PHE A 1 164 ? 13.443 -8.661 -26.564 1.00 92.25 164 PHE A N 1
ATOM 1317 C CA . PHE A 1 164 ? 13.299 -8.537 -28.010 1.00 92.25 164 PHE A CA 1
ATOM 1318 C C . PHE A 1 164 ? 14.469 -9.185 -28.732 1.00 92.25 164 PHE A C 1
ATOM 1320 O O . PHE A 1 164 ? 15.590 -9.240 -28.222 1.00 92.25 164 PHE A O 1
ATOM 1327 N N . ARG A 1 165 ? 14.200 -9.646 -29.952 1.00 90.00 165 ARG A N 1
ATOM 1328 C CA . ARG A 1 165 ? 15.227 -10.080 -30.892 1.00 90.00 165 ARG A CA 1
ATOM 1329 C C . ARG A 1 165 ? 14.828 -9.660 -32.295 1.00 90.00 165 ARG A C 1
ATOM 1331 O O . ARG A 1 165 ? 13.853 -10.160 -32.837 1.00 90.00 165 ARG A O 1
ATOM 1338 N N . SER A 1 166 ? 15.624 -8.787 -32.889 1.00 83.88 166 SER A N 1
ATOM 1339 C CA . SER A 1 166 ? 15.350 -8.182 -34.188 1.00 83.88 166 SER A CA 1
ATOM 1340 C C . SER A 1 166 ? 16.562 -8.310 -35.103 1.00 83.88 166 SER A C 1
ATOM 1342 O O . SER A 1 166 ? 17.710 -8.309 -34.657 1.00 83.88 166 SER A O 1
ATOM 1344 N N . VAL A 1 167 ? 16.319 -8.399 -36.410 1.00 81.56 167 VAL A N 1
ATOM 1345 C CA . VAL A 1 167 ? 17.379 -8.555 -37.417 1.00 81.56 167 VAL A CA 1
ATOM 1346 C C . VAL A 1 167 ? 17.308 -7.425 -38.431 1.00 81.56 167 VAL A C 1
ATOM 1348 O O . VAL A 1 167 ? 16.304 -7.246 -39.119 1.00 81.56 167 VAL A O 1
ATOM 1351 N N . LEU A 1 168 ? 18.403 -6.678 -38.571 1.00 71.56 168 LEU A N 1
ATOM 1352 C CA . LEU A 1 168 ? 18.529 -5.636 -39.579 1.00 71.56 168 LEU A CA 1
ATOM 1353 C C . LEU A 1 168 ? 19.137 -6.204 -40.865 1.00 71.56 168 LEU A C 1
ATOM 1355 O O . LEU A 1 168 ? 20.331 -6.515 -40.939 1.00 71.56 168 LEU A O 1
ATOM 1359 N N . TYR A 1 169 ? 18.317 -6.268 -41.911 1.00 67.50 169 TYR A N 1
ATOM 1360 C CA . TYR A 1 169 ? 18.748 -6.598 -43.266 1.00 67.50 169 TYR A CA 1
ATOM 1361 C C . TYR A 1 169 ? 19.100 -5.305 -44.011 1.00 67.50 169 TYR A C 1
ATOM 1363 O O . TYR A 1 169 ? 18.233 -4.503 -44.350 1.00 67.50 169 TYR A O 1
ATOM 1371 N N . GLY A 1 170 ? 20.390 -5.054 -44.238 1.00 58.69 170 GLY A N 1
ATOM 1372 C CA . GLY A 1 170 ? 20.817 -3.799 -44.868 1.00 58.69 170 GLY A CA 1
ATOM 1373 C C . GLY A 1 170 ? 22.317 -3.620 -45.078 1.00 58.69 170 GLY A C 1
ATOM 1374 O O . GLY A 1 170 ? 22.704 -2.842 -45.947 1.00 58.69 170 GLY A O 1
ATOM 1375 N N . ALA A 1 171 ? 23.152 -4.352 -44.338 1.00 55.62 171 ALA A N 1
ATOM 1376 C CA . ALA A 1 171 ? 24.596 -4.396 -44.549 1.00 55.62 171 ALA A CA 1
ATOM 1377 C C . ALA A 1 171 ? 24.997 -5.563 -45.469 1.00 55.62 171 ALA A C 1
ATOM 1379 O O . ALA A 1 171 ? 24.166 -6.370 -45.884 1.00 55.62 171 ALA A O 1
ATOM 1380 N N . SER A 1 172 ? 26.298 -5.709 -45.737 1.00 60.69 172 SER A N 1
ATOM 1381 C CA . SER A 1 172 ? 26.858 -6.910 -46.380 1.00 60.69 172 SER A CA 1
ATOM 1382 C C . SER A 1 172 ? 26.595 -8.206 -45.590 1.00 60.69 172 SER A C 1
ATOM 1384 O O . SER A 1 172 ? 26.769 -9.294 -46.140 1.00 60.69 172 SER A O 1
ATOM 1386 N N . ARG A 1 173 ? 26.169 -8.102 -44.320 1.00 65.94 173 ARG A N 1
ATOM 1387 C CA . ARG A 1 173 ? 25.704 -9.196 -43.454 1.00 65.94 173 ARG A CA 1
ATOM 1388 C C . ARG A 1 173 ? 24.512 -8.739 -42.591 1.00 65.94 173 ARG A C 1
ATOM 1390 O O . ARG A 1 173 ? 24.479 -7.564 -42.227 1.00 65.94 173 ARG A O 1
ATOM 1397 N N . PRO A 1 174 ? 23.558 -9.627 -42.251 1.00 74.38 174 PRO A N 1
ATOM 1398 C CA . PRO A 1 174 ? 22.517 -9.326 -41.268 1.00 74.38 174 PRO A CA 1
ATOM 1399 C C . PRO A 1 174 ? 23.144 -8.971 -39.916 1.00 74.38 174 PRO A C 1
ATOM 1401 O O . PRO A 1 174 ? 24.115 -9.612 -39.510 1.00 74.38 174 PRO A O 1
ATOM 1404 N N . ILE A 1 175 ? 22.599 -7.960 -39.239 1.00 77.44 175 ILE A N 1
ATOM 1405 C CA . ILE A 1 175 ? 22.980 -7.627 -37.862 1.00 77.44 175 ILE A CA 1
ATOM 1406 C C . ILE A 1 175 ? 21.807 -7.983 -36.961 1.00 77.44 175 ILE A C 1
ATOM 1408 O O . ILE A 1 175 ? 20.715 -7.443 -37.132 1.00 77.44 175 ILE A O 1
ATOM 1412 N N . GLU A 1 176 ? 22.038 -8.905 -36.035 1.00 82.88 176 GLU A N 1
ATOM 1413 C CA . GLU A 1 176 ? 21.067 -9.263 -35.005 1.00 82.88 176 GLU A CA 1
ATOM 1414 C C . GLU A 1 176 ? 21.237 -8.350 -33.791 1.00 82.88 176 GLU A C 1
ATOM 1416 O O . GLU A 1 176 ? 22.357 -8.019 -33.397 1.00 82.88 176 GLU A O 1
ATOM 1421 N N . PHE A 1 177 ? 20.111 -7.958 -33.209 1.00 82.56 177 PHE A N 1
ATOM 1422 C CA . PHE A 1 177 ? 20.033 -7.207 -31.971 1.00 82.56 177 PHE A CA 1
ATOM 1423 C C . PHE A 1 177 ? 19.098 -7.937 -31.031 1.00 82.56 177 PHE A C 1
ATOM 1425 O O . PHE A 1 177 ? 18.021 -8.375 -31.430 1.00 82.56 177 PHE A O 1
ATOM 1432 N N . GLU A 1 178 ? 19.507 -8.017 -29.782 1.00 90.19 178 GLU A N 1
ATOM 1433 C CA . GLU A 1 178 ? 18.706 -8.552 -28.701 1.00 90.19 178 GLU A CA 1
ATOM 1434 C C . GLU A 1 178 ? 18.810 -7.624 -27.498 1.00 90.19 178 GLU A C 1
ATOM 1436 O O . GLU A 1 178 ? 19.774 -6.859 -27.365 1.00 90.19 178 GLU A O 1
ATOM 1441 N N . GLY A 1 179 ? 17.797 -7.675 -26.647 1.00 89.31 179 GLY A N 1
ATOM 1442 C CA . GLY A 1 179 ? 17.785 -6.954 -25.390 1.00 89.31 179 GLY A CA 1
ATOM 1443 C C . GLY A 1 179 ? 16.689 -7.474 -24.482 1.00 89.31 179 GLY A C 1
ATOM 1444 O O . GLY A 1 179 ? 15.682 -8.017 -24.937 1.00 89.31 179 GLY A O 1
ATOM 1445 N N . GLU A 1 180 ? 16.917 -7.309 -23.192 1.00 92.88 180 GLU A N 1
ATOM 1446 C CA . GLU A 1 180 ? 15.988 -7.660 -22.132 1.00 92.88 180 GLU A CA 1
ATOM 1447 C C . GLU A 1 180 ? 16.076 -6.613 -21.026 1.00 92.88 180 GLU A C 1
ATOM 1449 O O . GLU A 1 180 ? 17.098 -5.937 -20.881 1.00 92.88 180 GLU A O 1
ATOM 1454 N N . GLY A 1 181 ? 15.005 -6.466 -20.255 1.00 90.25 181 GLY A N 1
ATOM 1455 C CA . GLY A 1 181 ? 14.971 -5.503 -19.166 1.00 90.25 181 GLY A CA 1
ATOM 1456 C C . GLY A 1 181 ? 13.616 -5.427 -18.486 1.00 90.25 181 GLY A C 1
ATOM 1457 O O . GLY A 1 181 ? 12.717 -6.228 -18.753 1.00 90.25 181 GLY A O 1
ATOM 1458 N N . LYS A 1 182 ? 13.485 -4.452 -17.586 1.00 89.94 182 LYS A N 1
ATOM 1459 C CA . LYS A 1 182 ? 12.243 -4.156 -16.873 1.00 89.94 182 LYS A CA 1
ATOM 1460 C C . LYS A 1 182 ? 11.953 -2.667 -16.938 1.00 89.94 182 LYS A C 1
ATOM 1462 O O . LYS A 1 182 ? 12.878 -1.869 -16.810 1.00 89.94 182 LYS A O 1
ATOM 1467 N N . ILE A 1 183 ? 10.684 -2.319 -17.097 1.00 89.94 183 ILE A N 1
ATOM 1468 C CA . ILE A 1 183 ? 10.185 -0.946 -16.992 1.00 89.94 183 ILE A CA 1
ATOM 1469 C C . ILE A 1 183 ? 9.131 -0.922 -15.892 1.00 89.94 183 ILE A C 1
ATOM 1471 O O . ILE A 1 183 ? 8.354 -1.868 -15.755 1.00 89.94 183 ILE A O 1
ATOM 1475 N N . TYR A 1 184 ? 9.118 0.146 -15.101 1.00 90.00 184 TYR A N 1
ATOM 1476 C CA . TYR A 1 184 ? 8.207 0.286 -13.976 1.00 90.00 184 TYR A CA 1
ATOM 1477 C C . TYR A 1 184 ? 7.335 1.521 -14.148 1.00 90.00 184 TYR A C 1
ATOM 1479 O O . TYR A 1 184 ? 7.843 2.603 -14.431 1.00 90.00 184 TYR A O 1
ATOM 1487 N N . PHE A 1 185 ? 6.036 1.372 -13.925 1.00 88.50 185 PHE A N 1
ATOM 1488 C CA . PHE A 1 185 ? 5.082 2.474 -13.904 1.00 88.50 185 PHE A CA 1
ATOM 1489 C C . PHE A 1 185 ? 4.405 2.534 -12.545 1.00 88.50 185 PHE A C 1
ATOM 1491 O O . PHE A 1 185 ? 4.027 1.510 -11.977 1.00 88.50 185 PHE A O 1
ATOM 1498 N N . ASN A 1 186 ? 4.231 3.742 -12.030 1.00 88.69 186 ASN A N 1
ATOM 1499 C CA . ASN A 1 186 ? 3.416 3.980 -10.856 1.00 88.69 186 ASN A CA 1
ATOM 1500 C C . ASN A 1 186 ? 1.952 3.636 -11.191 1.00 88.69 186 ASN A C 1
ATOM 1502 O O . ASN A 1 186 ? 1.378 4.186 -12.129 1.00 88.69 186 ASN A O 1
ATOM 1506 N N . GLY A 1 187 ? 1.359 2.706 -10.443 1.00 86.38 187 GLY A N 1
ATOM 1507 C CA . GLY A 1 187 ? -0.004 2.212 -10.655 1.00 86.38 187 GLY A CA 1
ATOM 1508 C C . GLY A 1 187 ? -1.105 3.176 -10.209 1.00 86.38 187 GLY A C 1
ATOM 1509 O O . GLY A 1 187 ? -2.272 2.913 -10.470 1.00 86.38 187 GLY A O 1
ATOM 1510 N N . ILE A 1 188 ? -0.754 4.283 -9.551 1.00 84.31 188 ILE A N 1
ATOM 1511 C CA . ILE A 1 188 ? -1.673 5.368 -9.189 1.00 84.31 188 ILE A CA 1
ATOM 1512 C C . ILE A 1 188 ? -1.639 6.448 -10.271 1.00 84.31 188 ILE A C 1
ATOM 1514 O O . ILE A 1 188 ? -2.668 6.812 -10.831 1.00 84.31 188 ILE A O 1
ATOM 1518 N N . THR A 1 189 ? -0.444 6.947 -10.596 1.00 82.88 189 THR A N 1
ATOM 1519 C CA . THR A 1 189 ? -0.282 8.111 -11.484 1.00 82.88 189 THR A CA 1
ATOM 1520 C C . THR A 1 189 ? -0.124 7.742 -12.960 1.00 82.88 189 THR A C 1
ATOM 1522 O O . THR A 1 189 ? -0.199 8.612 -13.828 1.00 82.88 189 THR A O 1
ATOM 1525 N N . GLY A 1 190 ? 0.152 6.471 -13.266 1.00 81.62 190 GLY A N 1
ATOM 1526 C CA . GLY A 1 190 ? 0.459 5.986 -14.614 1.00 81.62 190 GLY A CA 1
ATOM 1527 C C . GLY A 1 190 ? 1.805 6.469 -15.167 1.00 81.62 190 GLY A C 1
ATOM 1528 O O . GLY A 1 190 ? 2.107 6.226 -16.334 1.00 81.62 190 GLY A O 1
ATOM 1529 N N . ARG A 1 191 ? 2.620 7.173 -14.368 1.00 84.25 191 ARG A N 1
ATOM 1530 C CA . ARG A 1 191 ? 3.923 7.703 -14.797 1.00 84.25 191 ARG A CA 1
ATOM 1531 C C . ARG A 1 191 ? 5.011 6.641 -14.690 1.00 84.25 191 ARG A C 1
ATOM 1533 O O . ARG A 1 191 ? 5.022 5.851 -13.746 1.00 84.25 191 ARG A O 1
ATOM 1540 N N . MET A 1 192 ? 5.952 6.655 -15.632 1.00 85.19 192 MET A N 1
ATOM 1541 C CA . MET A 1 192 ? 7.141 5.808 -15.569 1.00 85.19 192 MET A CA 1
ATOM 1542 C C . MET A 1 192 ? 8.009 6.206 -14.369 1.00 85.19 192 MET A C 1
ATOM 1544 O O . MET A 1 192 ? 8.235 7.390 -14.118 1.00 85.19 192 MET A O 1
ATOM 1548 N N . LEU A 1 193 ? 8.509 5.216 -13.634 1.00 87.06 193 LEU A N 1
ATOM 1549 C CA . LEU A 1 193 ? 9.503 5.428 -12.593 1.00 87.06 193 LEU A CA 1
ATOM 1550 C C . LEU A 1 193 ? 10.884 5.527 -13.241 1.00 87.06 193 LEU A C 1
ATOM 1552 O O . LEU A 1 193 ? 11.400 4.549 -13.773 1.00 87.06 193 LEU A O 1
ATOM 1556 N N . GLU A 1 194 ? 11.519 6.693 -13.139 1.00 77.69 194 GLU A N 1
ATOM 1557 C CA . GLU A 1 194 ? 12.888 6.905 -13.642 1.00 77.69 194 GLU A CA 1
ATOM 1558 C C . GLU A 1 194 ? 13.956 6.167 -12.808 1.00 77.69 194 GLU A C 1
ATOM 1560 O O . GLU A 1 194 ? 15.126 6.080 -13.186 1.00 77.69 194 GLU A O 1
ATOM 1565 N N . LYS A 1 195 ? 13.568 5.633 -11.645 1.00 72.50 195 LYS A N 1
ATOM 1566 C CA . LYS A 1 195 ? 14.460 4.973 -10.695 1.00 72.50 195 LYS A CA 1
ATOM 1567 C C . LYS A 1 195 ? 14.573 3.473 -10.971 1.00 72.50 195 LYS A C 1
ATOM 1569 O O . LYS A 1 195 ? 13.579 2.774 -11.142 1.00 72.50 195 LYS A O 1
ATOM 1574 N N . SER A 1 196 ? 15.798 2.954 -10.879 1.00 74.31 196 SER A N 1
ATOM 1575 C CA . SER A 1 196 ? 16.043 1.510 -10.837 1.00 74.31 196 SER A CA 1
ATOM 1576 C C . SER A 1 196 ? 15.518 0.915 -9.530 1.00 74.31 196 SER A C 1
ATOM 1578 O O . SER A 1 196 ? 15.984 1.276 -8.447 1.00 74.31 196 SER A O 1
ATOM 1580 N N . LEU A 1 197 ? 14.608 -0.051 -9.631 1.00 83.56 197 LEU A N 1
ATOM 1581 C CA . LEU A 1 197 ? 14.144 -0.841 -8.492 1.00 83.56 197 LEU A CA 1
ATOM 1582 C C . LEU A 1 197 ? 15.007 -2.101 -8.292 1.00 83.56 197 LEU A C 1
ATOM 1584 O O . LEU A 1 197 ? 15.674 -2.543 -9.233 1.00 83.56 197 LEU A O 1
ATOM 1588 N N . PRO A 1 198 ? 15.034 -2.682 -7.076 1.00 83.12 198 PRO A N 1
ATOM 1589 C CA . PRO A 1 198 ? 15.708 -3.953 -6.830 1.00 83.12 198 PRO A CA 1
ATOM 1590 C C . PRO A 1 198 ? 15.183 -5.070 -7.742 1.00 83.12 198 PRO A C 1
ATOM 1592 O O . PRO A 1 198 ? 13.993 -5.134 -8.028 1.00 83.12 198 PRO A O 1
ATOM 1595 N N . GLU A 1 199 ? 16.047 -6.001 -8.148 1.00 81.19 199 GLU A N 1
ATOM 1596 C CA . GLU A 1 199 ? 15.627 -7.120 -9.009 1.00 81.19 199 GLU A CA 1
ATOM 1597 C C . GLU A 1 199 ? 14.723 -8.131 -8.292 1.00 81.19 199 GLU A C 1
ATOM 1599 O O . GLU A 1 199 ? 13.927 -8.819 -8.934 1.00 81.19 199 GLU A O 1
ATOM 1604 N N . ASN A 1 200 ? 14.855 -8.242 -6.967 1.00 86.38 200 ASN A N 1
ATOM 1605 C CA . ASN A 1 200 ? 14.161 -9.231 -6.159 1.00 86.38 200 ASN A CA 1
ATOM 1606 C C . ASN A 1 200 ? 12.896 -8.665 -5.497 1.00 86.38 200 ASN A C 1
ATOM 1608 O O . ASN A 1 200 ? 12.932 -7.648 -4.806 1.00 86.38 200 ASN A O 1
ATOM 1612 N N . PHE A 1 201 ? 11.804 -9.410 -5.628 1.00 89.25 201 PHE A N 1
ATOM 1613 C CA . PHE A 1 201 ? 10.540 -9.217 -4.925 1.00 89.25 201 PHE A CA 1
ATOM 1614 C C . PHE A 1 201 ? 10.070 -10.564 -4.369 1.00 89.25 201 PHE A C 1
ATOM 1616 O O . PHE A 1 201 ? 10.525 -11.625 -4.804 1.00 89.25 201 PHE A O 1
ATOM 1623 N N . PHE A 1 202 ? 9.202 -10.533 -3.368 1.00 87.88 202 PHE A N 1
ATOM 1624 C CA . PHE A 1 202 ? 8.683 -11.737 -2.729 1.00 87.88 202 PHE A CA 1
ATOM 1625 C C . PHE A 1 202 ? 7.252 -11.524 -2.267 1.00 87.88 202 PHE A C 1
ATOM 1627 O O . PHE A 1 202 ? 6.773 -10.398 -2.139 1.00 87.88 202 PHE A O 1
ATOM 1634 N N . GLU A 1 203 ? 6.592 -12.641 -2.010 1.00 86.88 203 GLU A N 1
ATOM 1635 C CA . GLU A 1 203 ? 5.249 -12.661 -1.473 1.00 86.88 203 GLU A CA 1
ATOM 1636 C C . GLU A 1 203 ? 5.259 -12.279 0.013 1.00 86.88 203 GLU A C 1
ATOM 1638 O O . GLU A 1 203 ? 5.995 -12.858 0.820 1.00 86.88 203 GLU A O 1
ATOM 1643 N N . ARG A 1 204 ? 4.456 -11.281 0.374 1.00 85.56 204 ARG A N 1
ATOM 1644 C CA . ARG A 1 204 ? 4.265 -10.820 1.744 1.00 85.56 204 ARG A CA 1
ATOM 1645 C C . ARG A 1 204 ? 2.783 -10.704 2.044 1.00 85.56 204 ARG A C 1
ATOM 1647 O O . ARG A 1 204 ? 2.031 -10.113 1.284 1.00 85.56 204 ARG A O 1
ATOM 1654 N N . VAL A 1 205 ? 2.418 -11.192 3.218 1.00 81.25 205 VAL A N 1
ATOM 1655 C CA . VAL A 1 205 ? 1.098 -10.999 3.800 1.00 81.25 205 VAL A CA 1
ATOM 1656 C C . VAL A 1 205 ? 1.068 -9.650 4.523 1.00 81.25 205 VAL A C 1
ATOM 1658 O O . VAL A 1 205 ? 1.918 -9.404 5.383 1.00 81.25 205 VAL A O 1
ATOM 1661 N N . VAL A 1 206 ? 0.144 -8.769 4.144 1.00 81.06 206 VAL A N 1
ATOM 1662 C CA . VAL A 1 206 ? -0.008 -7.420 4.713 1.00 81.06 206 VAL A CA 1
ATOM 1663 C C . VAL A 1 206 ? -1.476 -7.105 4.992 1.00 81.06 206 VAL A C 1
ATOM 1665 O O . VAL A 1 206 ? -2.366 -7.684 4.373 1.00 81.06 206 VAL A O 1
ATOM 1668 N N . GLU A 1 207 ? -1.720 -6.173 5.910 1.00 73.94 207 GLU A N 1
ATOM 1669 C CA . GLU A 1 207 ? -3.060 -5.633 6.158 1.00 73.94 207 GLU A CA 1
ATOM 1670 C C . GLU A 1 207 ? -3.589 -4.902 4.920 1.00 73.94 207 GLU A C 1
ATOM 1672 O O . GLU A 1 207 ? -2.835 -4.196 4.246 1.00 73.94 207 GLU A O 1
ATOM 1677 N N . ASP A 1 208 ? -4.885 -5.046 4.643 1.00 71.31 208 ASP A N 1
ATOM 1678 C CA . ASP A 1 208 ? -5.501 -4.476 3.443 1.00 71.31 208 ASP A CA 1
ATOM 1679 C C . ASP A 1 208 ? -5.424 -2.945 3.426 1.00 71.31 208 ASP A C 1
ATOM 1681 O O . ASP A 1 208 ? -5.113 -2.344 2.405 1.00 71.31 208 ASP A O 1
ATOM 1685 N N . GLU A 1 209 ? -5.586 -2.295 4.583 1.00 71.12 209 GLU A N 1
ATOM 1686 C CA . GLU A 1 209 ? -5.497 -0.835 4.690 1.00 71.12 209 GLU A CA 1
ATOM 1687 C C . GLU A 1 209 ? -4.095 -0.277 4.403 1.00 71.12 209 GLU A C 1
ATOM 1689 O O . GLU A 1 209 ? -3.950 0.916 4.142 1.00 71.12 209 GLU A O 1
ATOM 1694 N N . ALA A 1 210 ? -3.054 -1.114 4.464 1.00 79.31 210 ALA A N 1
ATOM 1695 C CA . ALA A 1 210 ? -1.705 -0.705 4.088 1.00 79.31 210 ALA A CA 1
ATOM 1696 C C . ALA A 1 210 ? -1.489 -0.752 2.566 1.00 79.31 210 ALA A C 1
ATOM 1698 O O . ALA A 1 210 ? -0.498 -0.201 2.081 1.00 79.31 210 ALA A O 1
ATOM 1699 N N . ILE A 1 211 ? -2.372 -1.415 1.815 1.00 80.19 211 ILE A N 1
ATOM 1700 C CA . ILE A 1 211 ? -2.293 -1.557 0.363 1.00 80.19 211 ILE A CA 1
ATOM 1701 C C . ILE A 1 211 ? -3.046 -0.403 -0.287 1.00 80.19 211 ILE A C 1
ATOM 1703 O O . ILE A 1 211 ? -4.228 -0.193 -0.034 1.00 80.19 211 ILE A O 1
ATOM 1707 N N . ILE A 1 212 ? -2.372 0.321 -1.177 1.00 82.06 212 ILE A N 1
ATOM 1708 C CA . ILE A 1 212 ? -3.053 1.265 -2.055 1.00 82.06 212 ILE A CA 1
ATOM 1709 C C . ILE A 1 212 ? -3.496 0.530 -3.314 1.00 82.06 212 ILE A C 1
ATOM 1711 O O . ILE A 1 212 ? -2.701 -0.144 -3.973 1.00 82.06 212 ILE A O 1
ATOM 1715 N N . GLU A 1 213 ? -4.780 0.626 -3.635 1.00 79.00 213 GLU A N 1
ATOM 1716 C CA . GLU A 1 213 ? -5.302 0.038 -4.862 1.00 79.00 213 GLU A CA 1
ATOM 1717 C C . GLU A 1 213 ? -4.755 0.795 -6.083 1.00 79.00 213 GLU A C 1
ATOM 1719 O O . GLU A 1 213 ? -4.659 2.028 -6.054 1.00 79.00 213 GLU A O 1
ATOM 1724 N N . PRO A 1 214 ? -4.357 0.086 -7.155 1.00 78.00 214 PRO A N 1
ATOM 1725 C CA . PRO A 1 214 ? -4.020 0.747 -8.404 1.00 78.00 214 PRO A CA 1
ATOM 1726 C C . PRO A 1 214 ? -5.253 1.475 -8.932 1.00 78.00 214 PRO A C 1
ATOM 1728 O O . PRO A 1 214 ? -6.374 0.974 -8.841 1.00 78.00 214 PRO A O 1
ATOM 1731 N N . VAL A 1 215 ? -5.042 2.639 -9.538 1.00 79.81 215 VAL A N 1
ATOM 1732 C CA . VAL A 1 215 ? -6.083 3.227 -10.377 1.00 79.81 215 VAL A CA 1
ATOM 1733 C C . VAL A 1 215 ? -6.276 2.271 -11.551 1.00 79.81 215 VAL A C 1
ATOM 1735 O O . VAL A 1 215 ? -5.289 1.790 -12.110 1.00 79.81 215 VAL A O 1
ATOM 1738 N N . GLU A 1 216 ? -7.526 1.963 -11.917 1.00 61.16 216 GLU A N 1
ATOM 1739 C CA . GLU A 1 216 ? -7.813 1.202 -13.137 1.00 61.16 216 GLU A CA 1
ATOM 1740 C C . GLU A 1 216 ? -7.303 1.996 -14.346 1.00 61.16 216 GLU A C 1
ATOM 1742 O O . GLU A 1 216 ? -7.990 2.837 -14.928 1.00 61.16 216 GLU A O 1
ATOM 1747 N N . VAL A 1 217 ? -6.051 1.749 -14.711 1.00 59.31 217 VAL A N 1
ATOM 1748 C CA . VAL A 1 217 ? -5.499 2.147 -15.992 1.00 59.31 217 VAL A CA 1
ATOM 1749 C C . VAL A 1 217 ? -5.871 1.034 -16.960 1.00 59.31 217 VAL A C 1
ATOM 1751 O O . VAL A 1 217 ? -5.681 -0.137 -16.652 1.00 59.31 217 VAL A O 1
ATOM 1754 N N . ASP A 1 218 ? -6.429 1.378 -18.120 1.00 62.28 218 ASP A N 1
ATOM 1755 C CA . ASP A 1 218 ? -6.671 0.403 -19.187 1.00 62.28 218 ASP A CA 1
ATOM 1756 C C . ASP A 1 218 ? -5.343 -0.306 -19.497 1.00 62.28 218 ASP A C 1
ATOM 1758 O O . ASP A 1 218 ? -4.445 0.315 -20.070 1.00 62.28 218 ASP A O 1
ATOM 1762 N N . ASP A 1 219 ? -5.204 -1.577 -19.104 1.00 55.94 219 ASP A N 1
ATOM 1763 C CA . ASP A 1 219 ? -3.981 -2.379 -19.267 1.00 55.94 219 ASP A CA 1
ATOM 1764 C C . ASP A 1 219 ? -3.436 -2.290 -20.705 1.00 55.94 219 ASP A C 1
ATOM 1766 O O . ASP A 1 219 ? -2.228 -2.197 -20.937 1.00 55.94 219 ASP A O 1
ATOM 1770 N N . SER A 1 220 ? -4.333 -2.187 -21.698 1.00 63.12 220 SER A N 1
ATOM 1771 C CA . SER A 1 220 ? -3.966 -2.081 -23.113 1.00 63.12 220 SER A CA 1
ATOM 1772 C C . SER A 1 220 ? -3.276 -0.761 -23.490 1.00 63.12 220 SER A C 1
ATOM 1774 O O . SER A 1 220 ? -2.689 -0.649 -24.575 1.00 63.12 220 SER A O 1
ATOM 1776 N N . SER A 1 221 ? -3.367 0.256 -22.634 1.00 70.62 221 SER A N 1
ATOM 1777 C CA . SER A 1 221 ? -2.722 1.561 -22.789 1.00 70.62 221 SER A CA 1
ATOM 1778 C C . SER A 1 221 ? -1.307 1.582 -22.203 1.00 70.62 221 SER A C 1
ATOM 1780 O O . SER A 1 221 ? -0.399 2.126 -22.843 1.00 70.62 221 SER A O 1
ATOM 1782 N N . LEU A 1 222 ? -1.085 0.919 -21.062 1.00 74.00 222 LEU A N 1
ATOM 1783 C CA . LEU A 1 222 ? 0.243 0.799 -20.457 1.00 74.00 222 LEU A CA 1
ATOM 1784 C C . LEU A 1 222 ? 1.129 -0.158 -21.249 1.00 74.00 222 LEU A C 1
ATOM 1786 O O . LEU A 1 222 ? 2.272 0.192 -21.514 1.00 74.00 222 LEU A O 1
ATOM 1790 N N . ASP A 1 223 ? 0.593 -1.276 -21.749 1.00 78.69 223 ASP A N 1
ATOM 1791 C CA . ASP A 1 223 ? 1.336 -2.187 -22.632 1.00 78.69 223 ASP A CA 1
ATOM 1792 C C . ASP A 1 223 ? 1.887 -1.462 -23.868 1.00 78.69 223 ASP A C 1
ATOM 1794 O O . ASP A 1 223 ? 3.038 -1.644 -24.263 1.00 78.69 223 ASP A O 1
ATOM 1798 N N . LYS A 1 224 ? 1.067 -0.608 -24.497 1.00 83.31 224 LYS A N 1
ATOM 1799 C CA . LYS A 1 224 ? 1.496 0.168 -25.671 1.00 83.31 224 LYS A CA 1
ATOM 1800 C C . LYS A 1 224 ? 2.587 1.163 -25.306 1.00 83.31 224 LYS A C 1
ATOM 1802 O O . LYS A 1 224 ? 3.565 1.243 -26.042 1.00 83.31 224 LYS A O 1
ATOM 1807 N N . THR A 1 225 ? 2.410 1.875 -24.196 1.00 86.12 225 THR A N 1
ATOM 1808 C CA . THR A 1 225 ? 3.391 2.841 -23.689 1.00 86.12 225 THR A CA 1
ATOM 1809 C C . THR A 1 225 ? 4.714 2.145 -23.374 1.00 86.12 225 THR A C 1
ATOM 1811 O O . THR A 1 225 ? 5.749 2.552 -23.887 1.00 86.12 225 THR A O 1
ATOM 1814 N N . ALA A 1 226 ? 4.671 1.019 -22.658 1.00 86.75 226 ALA A N 1
ATOM 1815 C CA . ALA A 1 226 ? 5.842 0.214 -22.336 1.00 86.75 226 ALA A CA 1
ATOM 1816 C C . ALA A 1 226 ? 6.563 -0.285 -23.598 1.00 86.75 226 ALA A C 1
ATOM 1818 O O . ALA A 1 226 ? 7.781 -0.181 -23.685 1.00 86.75 226 ALA A O 1
ATOM 1819 N N . ILE A 1 227 ? 5.838 -0.783 -24.608 1.00 87.50 227 ILE A N 1
ATOM 1820 C CA . ILE A 1 227 ? 6.446 -1.185 -25.888 1.00 87.50 227 ILE A CA 1
ATOM 1821 C C . ILE A 1 227 ? 7.139 -0.001 -26.568 1.00 87.50 227 ILE A C 1
ATOM 1823 O O . ILE A 1 227 ? 8.255 -0.146 -27.071 1.00 87.50 227 ILE A O 1
ATOM 1827 N N . ASP A 1 228 ? 6.475 1.151 -26.626 1.00 89.81 228 ASP A N 1
ATOM 1828 C CA . ASP A 1 228 ? 7.010 2.329 -27.300 1.00 89.81 228 ASP A CA 1
ATOM 1829 C C . ASP A 1 228 ? 8.279 2.841 -26.578 1.00 89.81 228 ASP A C 1
ATOM 1831 O O . ASP A 1 228 ? 9.261 3.178 -27.250 1.00 89.81 228 ASP A O 1
ATOM 1835 N N . ASP A 1 229 ? 8.315 2.775 -25.242 1.00 87.69 229 ASP A N 1
ATOM 1836 C CA . ASP A 1 229 ? 9.494 3.082 -24.420 1.00 87.69 229 ASP A CA 1
ATOM 1837 C C . ASP A 1 229 ? 10.628 2.066 -24.631 1.00 87.69 229 ASP A C 1
ATOM 1839 O O . ASP A 1 229 ? 11.764 2.468 -24.897 1.00 87.69 229 ASP A O 1
ATOM 1843 N N . VAL A 1 230 ? 10.337 0.755 -24.649 1.00 87.50 230 VAL A N 1
ATOM 1844 C CA . VAL A 1 230 ? 11.333 -0.288 -24.976 1.00 87.50 230 VAL A CA 1
ATOM 1845 C C . VAL A 1 230 ? 11.985 -0.005 -26.327 1.00 87.50 230 VAL A C 1
ATOM 1847 O O . VAL A 1 230 ? 13.211 -0.082 -26.458 1.00 87.50 230 VAL A O 1
ATOM 1850 N N . ILE A 1 231 ? 11.184 0.327 -27.344 1.00 88.06 231 ILE A N 1
ATOM 1851 C CA . ILE A 1 231 ? 11.682 0.642 -28.686 1.00 88.06 231 ILE A CA 1
ATOM 1852 C C . ILE A 1 231 ? 12.555 1.900 -28.646 1.00 88.06 231 ILE A C 1
ATOM 1854 O O . ILE A 1 231 ? 13.611 1.926 -29.288 1.00 88.06 231 ILE A O 1
ATOM 1858 N N . ALA A 1 232 ? 12.134 2.940 -27.923 1.00 87.62 232 ALA A N 1
ATOM 1859 C CA . ALA A 1 232 ? 12.865 4.196 -27.814 1.00 87.62 232 ALA A CA 1
ATOM 1860 C C . ALA A 1 232 ? 14.231 4.010 -27.133 1.00 87.62 232 ALA A C 1
ATOM 1862 O O . ALA A 1 232 ? 15.248 4.384 -27.721 1.00 87.62 232 ALA A O 1
ATOM 1863 N N . GLU A 1 233 ? 14.274 3.375 -25.960 1.00 85.06 233 GLU A N 1
ATOM 1864 C CA . GLU A 1 233 ? 15.503 3.152 -25.183 1.00 85.06 233 GLU A CA 1
ATOM 1865 C C . GLU A 1 233 ? 16.495 2.219 -25.888 1.00 85.06 233 GLU A C 1
ATOM 1867 O O . GLU A 1 233 ? 17.711 2.381 -25.773 1.00 85.06 233 GLU A O 1
ATOM 1872 N N . ASN A 1 234 ? 15.990 1.266 -26.677 1.00 84.38 234 ASN A N 1
ATOM 1873 C CA . ASN A 1 234 ? 16.818 0.302 -27.401 1.00 84.38 234 ASN A CA 1
ATOM 1874 C C . ASN A 1 234 ? 17.106 0.703 -28.857 1.00 84.38 234 ASN A C 1
ATOM 1876 O O . ASN A 1 234 ? 17.704 -0.069 -29.616 1.00 84.38 234 ASN A O 1
ATOM 1880 N N . SER A 1 235 ? 16.731 1.922 -29.257 1.00 85.19 235 SER A N 1
ATOM 1881 C CA . SER A 1 235 ? 17.071 2.474 -30.567 1.00 85.19 235 SER A CA 1
ATOM 1882 C C . SER A 1 235 ? 18.551 2.873 -30.631 1.00 85.19 235 SER A C 1
ATOM 1884 O O . SER A 1 235 ? 19.037 3.658 -29.820 1.00 85.19 235 SER A O 1
ATOM 1886 N N . LYS A 1 236 ? 19.293 2.376 -31.628 1.00 80.19 236 LYS A N 1
ATOM 1887 C CA . LYS A 1 236 ? 20.741 2.626 -31.780 1.00 80.19 236 LYS A CA 1
ATOM 1888 C C . LYS A 1 236 ? 21.078 3.129 -33.177 1.00 80.19 236 LYS A C 1
ATOM 1890 O O . LYS A 1 236 ? 20.598 2.588 -34.166 1.00 80.19 236 LYS A O 1
ATOM 1895 N N . THR A 1 237 ? 21.956 4.122 -33.291 1.00 80.06 237 THR A N 1
ATOM 1896 C CA . THR A 1 237 ? 22.482 4.558 -34.596 1.00 80.06 237 THR A CA 1
ATOM 1897 C C . THR A 1 237 ? 23.683 3.705 -34.984 1.00 80.06 237 THR A C 1
ATOM 1899 O O . THR A 1 237 ? 24.664 3.632 -34.247 1.00 80.06 237 THR A O 1
ATOM 1902 N N . VAL A 1 238 ? 23.621 3.077 -36.156 1.00 75.38 238 VAL A N 1
ATOM 1903 C CA . VAL A 1 238 ? 24.680 2.230 -36.711 1.00 75.38 238 VAL A CA 1
ATOM 1904 C C . VAL A 1 238 ? 25.236 2.882 -37.974 1.00 75.38 238 VAL A C 1
ATOM 1906 O O . VAL A 1 238 ? 24.481 3.261 -38.871 1.00 75.38 238 VAL A O 1
ATOM 1909 N N . THR A 1 239 ? 26.561 3.001 -38.048 1.00 73.56 239 THR A N 1
ATOM 1910 C CA . THR A 1 239 ? 27.274 3.511 -39.227 1.00 73.56 239 THR A CA 1
ATOM 1911 C C . THR A 1 239 ? 27.803 2.345 -40.057 1.00 73.56 239 THR A C 1
ATOM 1913 O O . THR A 1 239 ? 28.430 1.429 -39.528 1.00 73.56 239 THR A O 1
ATOM 1916 N N . PHE A 1 240 ? 27.571 2.396 -41.364 1.00 72.06 240 PHE A N 1
ATOM 1917 C CA . PHE A 1 240 ? 28.026 1.431 -42.352 1.00 72.06 240 PHE A CA 1
ATOM 1918 C C . PHE A 1 240 ? 29.007 2.099 -43.305 1.00 72.06 240 PHE A C 1
ATOM 1920 O O . PHE A 1 240 ? 28.624 2.991 -44.056 1.00 72.06 240 PHE A O 1
ATOM 1927 N N . ASP A 1 241 ? 30.249 1.629 -43.334 1.00 70.06 241 ASP A N 1
ATOM 1928 C CA . ASP A 1 241 ? 31.226 2.094 -44.313 1.00 70.06 241 ASP A CA 1
ATOM 1929 C C . ASP A 1 241 ? 31.241 1.158 -45.522 1.00 70.06 241 ASP A C 1
ATOM 1931 O O . ASP A 1 241 ? 31.518 -0.040 -45.413 1.00 70.06 241 ASP A O 1
ATOM 1935 N N . LYS A 1 242 ? 30.943 1.706 -46.700 1.00 63.50 242 LYS A N 1
ATOM 1936 C CA . LYS A 1 242 ? 31.013 0.992 -47.974 1.00 63.50 242 LYS A CA 1
ATOM 1937 C C . LYS A 1 242 ? 32.159 1.559 -48.801 1.00 63.50 242 LYS A C 1
ATOM 1939 O O . LYS A 1 242 ? 32.120 2.709 -49.235 1.00 63.50 242 LYS A O 1
ATOM 1944 N N . SER A 1 243 ? 33.183 0.745 -49.033 1.00 60.72 243 SER A N 1
ATOM 1945 C CA . SER A 1 243 ? 34.285 1.076 -49.934 1.00 60.72 243 SER A CA 1
ATOM 1946 C C . SER A 1 243 ? 33.914 0.721 -51.377 1.00 60.72 243 SER A C 1
ATOM 1948 O O . SER A 1 243 ? 33.484 -0.396 -51.673 1.00 60.72 243 SER A O 1
ATOM 1950 N N . SER A 1 244 ? 34.055 1.679 -52.296 1.00 53.16 244 SER A N 1
ATOM 1951 C CA . SER A 1 244 ? 33.872 1.452 -53.732 1.00 53.16 244 SER A CA 1
ATOM 1952 C C . SER A 1 244 ? 34.949 2.188 -54.525 1.00 53.16 244 SER A C 1
ATOM 1954 O O . SER A 1 244 ? 35.021 3.412 -54.470 1.00 53.16 244 SER A O 1
ATOM 1956 N N . ALA A 1 245 ? 35.767 1.418 -55.250 1.00 61.31 245 ALA A N 1
ATOM 1957 C CA . ALA A 1 245 ? 36.872 1.835 -56.124 1.00 61.31 245 ALA A CA 1
ATOM 1958 C C . ALA A 1 245 ? 37.897 2.812 -55.500 1.00 61.31 245 ALA A C 1
ATOM 1960 O O . ALA A 1 245 ? 38.980 2.357 -55.156 1.00 61.31 245 ALA A O 1
ATOM 1961 N N . ASP A 1 246 ? 37.548 4.091 -55.312 1.00 59.62 246 ASP A N 1
ATOM 1962 C CA . ASP A 1 246 ? 38.414 5.167 -54.786 1.00 59.62 246 ASP A CA 1
ATOM 1963 C C . ASP A 1 246 ? 37.728 6.054 -53.716 1.00 59.62 246 ASP A C 1
ATOM 1965 O O . ASP A 1 246 ? 38.259 7.094 -53.326 1.00 59.62 246 ASP A O 1
ATOM 1969 N N . ALA A 1 247 ? 36.545 5.670 -53.217 1.00 54.97 247 ALA A N 1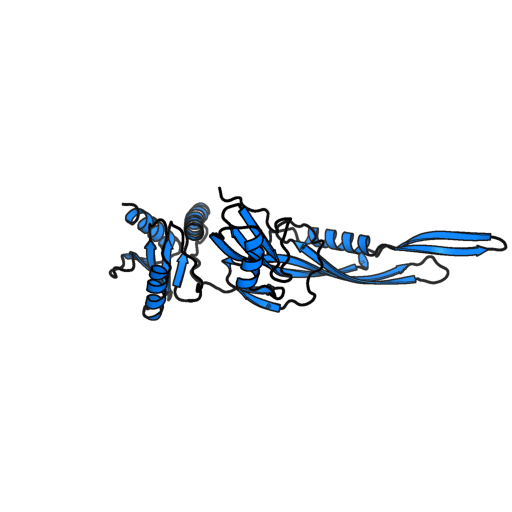
ATOM 1970 C CA . ALA A 1 247 ? 35.808 6.429 -52.202 1.00 54.97 247 ALA A CA 1
ATOM 1971 C C . ALA A 1 247 ? 35.262 5.539 -51.071 1.00 54.97 247 ALA A C 1
ATOM 1973 O O . ALA A 1 247 ? 34.822 4.406 -51.297 1.00 54.97 247 ALA A O 1
ATOM 1974 N N . ILE A 1 248 ? 35.264 6.081 -49.848 1.00 67.12 248 ILE A N 1
ATOM 1975 C CA . ILE A 1 248 ? 34.560 5.526 -48.685 1.00 67.12 248 ILE A CA 1
ATOM 1976 C C . ILE A 1 248 ? 33.244 6.292 -48.549 1.00 67.12 248 ILE A C 1
ATOM 1978 O O . ILE A 1 248 ? 33.254 7.511 -48.380 1.00 67.12 248 ILE A O 1
ATOM 1982 N N . ILE A 1 249 ? 32.120 5.585 -48.648 1.00 68.31 249 ILE A N 1
ATOM 1983 C CA . ILE A 1 249 ? 30.788 6.138 -48.395 1.00 68.31 249 ILE A CA 1
ATOM 1984 C C . ILE A 1 249 ? 30.324 5.607 -47.042 1.00 68.31 249 ILE A C 1
ATOM 1986 O O . ILE A 1 249 ? 30.104 4.404 -46.901 1.00 68.31 249 ILE A O 1
ATOM 1990 N N . SER A 1 250 ? 30.175 6.500 -46.068 1.00 68.06 250 SER A N 1
ATOM 1991 C CA . SER A 1 250 ? 29.600 6.185 -44.759 1.00 68.06 250 SER A CA 1
ATOM 1992 C C . SER A 1 250 ? 28.090 6.436 -44.783 1.00 68.06 250 SER A C 1
ATOM 1994 O O . SER A 1 250 ? 27.642 7.555 -45.032 1.00 68.06 250 SER A O 1
ATOM 1996 N N . GLU A 1 251 ? 27.297 5.399 -44.531 1.00 76.25 251 GLU A N 1
ATOM 1997 C CA . GLU A 1 251 ? 25.839 5.446 -44.416 1.00 76.25 251 GLU A CA 1
ATOM 1998 C C . GLU A 1 251 ? 25.441 5.258 -42.947 1.00 76.25 251 GLU A C 1
ATOM 2000 O O . GLU A 1 251 ? 25.811 4.269 -42.324 1.00 76.25 251 GLU A O 1
ATOM 2005 N N . GLN A 1 252 ? 24.675 6.185 -42.375 1.00 77.25 252 GLN A N 1
ATOM 2006 C CA . GLN A 1 252 ? 24.132 6.039 -41.022 1.00 77.25 252 GLN A CA 1
ATOM 2007 C C . GLN A 1 252 ? 22.687 5.548 -41.091 1.00 77.25 252 GLN A C 1
ATOM 2009 O O . GLN A 1 252 ? 21.873 6.121 -41.817 1.00 77.25 252 GLN A O 1
ATOM 2014 N N . ARG A 1 253 ? 22.344 4.517 -40.312 1.00 76.50 253 ARG A N 1
ATOM 2015 C CA . ARG A 1 253 ? 20.954 4.082 -40.116 1.00 76.50 253 ARG A CA 1
ATOM 2016 C C . ARG A 1 253 ? 20.621 3.982 -38.638 1.00 76.50 253 ARG A C 1
ATOM 2018 O O . ARG A 1 253 ? 21.415 3.485 -37.847 1.00 76.50 253 ARG A O 1
ATOM 2025 N N . VAL A 1 254 ? 19.417 4.419 -38.284 1.00 79.50 254 VAL A N 1
ATOM 2026 C CA . VAL A 1 254 ? 18.850 4.192 -36.954 1.00 79.50 254 VAL A CA 1
ATOM 2027 C C . VAL A 1 254 ? 18.208 2.813 -36.945 1.00 79.50 254 VAL A C 1
ATOM 2029 O O . VAL A 1 254 ? 17.319 2.526 -37.744 1.00 79.50 254 VAL A O 1
ATOM 2032 N N . PHE A 1 255 ? 18.682 1.964 -36.050 1.00 78.38 255 PHE A N 1
ATOM 2033 C CA . PHE A 1 255 ? 18.080 0.692 -35.715 1.00 78.38 255 PHE A CA 1
ATOM 2034 C C . PHE A 1 255 ? 17.058 0.894 -34.596 1.00 78.38 255 PHE A C 1
ATOM 2036 O O . PHE A 1 255 ? 17.354 1.577 -33.617 1.00 78.38 255 PHE A O 1
ATOM 2043 N N . LYS A 1 256 ? 15.880 0.288 -34.746 1.00 84.62 256 LYS A N 1
ATOM 2044 C CA . LYS A 1 256 ? 14.817 0.250 -33.739 1.00 84.62 256 LYS A CA 1
ATOM 2045 C C . LYS A 1 256 ? 14.246 -1.170 -33.699 1.00 84.62 256 LYS A C 1
ATOM 2047 O O . LYS A 1 256 ? 14.029 -1.713 -34.787 1.00 84.62 256 LYS A O 1
ATOM 2052 N N . PRO A 1 257 ? 14.003 -1.764 -32.518 1.00 85.38 257 PRO A N 1
ATOM 2053 C CA . PRO A 1 257 ? 13.260 -3.018 -32.431 1.00 85.38 257 PRO A CA 1
ATOM 2054 C C . PRO A 1 257 ? 11.904 -2.885 -33.135 1.00 85.38 257 PRO A C 1
ATOM 2056 O O . PRO A 1 257 ? 11.250 -1.844 -33.026 1.00 85.38 257 PRO A O 1
ATOM 2059 N N . ALA A 1 258 ? 11.496 -3.909 -33.885 1.00 85.38 258 ALA A N 1
ATOM 2060 C CA . ALA A 1 258 ? 10.149 -3.939 -34.448 1.00 85.38 258 ALA A CA 1
ATOM 2061 C C . ALA A 1 258 ? 9.144 -4.215 -33.326 1.00 85.38 258 ALA A C 1
ATOM 2063 O O . ALA A 1 258 ? 9.432 -4.990 -32.416 1.00 85.38 258 ALA A O 1
ATOM 2064 N N . LYS A 1 259 ? 7.956 -3.610 -33.395 1.00 87.25 259 LYS A N 1
ATOM 2065 C CA . LYS A 1 259 ? 6.920 -3.775 -32.365 1.00 87.25 259 LYS A CA 1
ATOM 2066 C C . LYS A 1 259 ? 6.527 -5.240 -32.182 1.00 87.25 259 LYS A C 1
ATOM 2068 O O . LYS A 1 259 ? 6.277 -5.675 -31.067 1.00 87.25 259 LYS A O 1
ATOM 2073 N N . GLU A 1 260 ? 6.518 -5.996 -33.274 1.00 88.69 260 GLU A N 1
ATOM 2074 C CA . GLU A 1 260 ? 6.171 -7.415 -33.302 1.00 88.69 260 GLU A CA 1
ATOM 2075 C C . GLU A 1 260 ? 7.268 -8.318 -32.709 1.00 88.69 260 GLU A C 1
ATOM 2077 O O . GLU A 1 260 ? 6.980 -9.456 -32.344 1.00 88.69 260 GLU A O 1
ATOM 2082 N N . ASP A 1 261 ? 8.504 -7.819 -32.597 1.00 89.00 261 ASP A N 1
ATOM 2083 C CA . ASP A 1 261 ? 9.648 -8.553 -32.043 1.00 89.00 261 ASP A CA 1
ATOM 2084 C C . ASP A 1 261 ? 9.796 -8.356 -30.522 1.00 89.00 261 ASP A C 1
ATOM 2086 O O . ASP A 1 261 ? 10.590 -9.056 -29.885 1.00 89.00 261 ASP A O 1
ATOM 2090 N N . VAL A 1 262 ? 9.064 -7.400 -29.936 1.00 90.00 262 VAL A N 1
ATOM 2091 C CA . VAL A 1 262 ? 9.089 -7.102 -28.499 1.00 90.00 262 VAL A CA 1
ATOM 2092 C C . VAL A 1 262 ? 8.055 -7.967 -27.781 1.00 90.00 262 VAL A C 1
ATOM 2094 O O . VAL A 1 262 ? 6.852 -7.851 -28.002 1.00 90.00 262 VAL A O 1
ATOM 2097 N N . ASN A 1 263 ? 8.529 -8.820 -26.878 1.00 89.81 263 ASN A N 1
ATOM 2098 C CA . ASN A 1 263 ? 7.697 -9.614 -25.983 1.00 89.81 263 ASN A CA 1
ATOM 2099 C C . ASN A 1 263 ? 7.704 -8.964 -24.603 1.00 89.81 263 ASN A C 1
ATOM 2101 O O . ASN A 1 263 ? 8.780 -8.783 -24.037 1.00 89.81 263 ASN A O 1
ATOM 2105 N N . ILE A 1 264 ? 6.525 -8.668 -24.056 1.00 89.38 264 ILE A N 1
ATOM 2106 C CA . ILE A 1 264 ? 6.363 -8.087 -22.720 1.00 89.38 264 ILE A CA 1
ATOM 2107 C C . ILE A 1 264 ? 5.490 -8.996 -21.853 1.00 89.38 264 ILE A C 1
ATOM 2109 O O . ILE A 1 264 ? 4.532 -9.602 -22.334 1.00 89.38 264 ILE A O 1
ATOM 2113 N N . LYS A 1 265 ? 5.832 -9.090 -20.567 1.00 88.19 265 LYS A N 1
ATOM 2114 C CA . LYS A 1 265 ? 4.976 -9.629 -19.506 1.00 88.19 265 LYS A CA 1
ATOM 2115 C C . LYS A 1 265 ? 4.802 -8.573 -18.428 1.00 88.19 265 LYS A C 1
ATOM 2117 O O . LYS A 1 265 ? 5.792 -7.978 -18.010 1.00 88.19 265 LYS A O 1
ATOM 2122 N N . SER A 1 266 ? 3.572 -8.379 -17.972 1.00 86.25 266 SER A N 1
ATOM 2123 C CA . SER A 1 266 ? 3.254 -7.449 -16.895 1.00 86.25 266 SER A CA 1
ATOM 2124 C C . SER A 1 266 ? 2.973 -8.179 -15.582 1.00 86.25 266 SER A C 1
ATOM 2126 O O . SER A 1 266 ? 2.432 -9.288 -15.563 1.00 86.25 266 SER A O 1
ATOM 2128 N N . TYR A 1 267 ? 3.351 -7.548 -14.473 1.00 86.62 267 TYR A N 1
ATOM 2129 C CA . TYR A 1 267 ? 3.041 -7.992 -13.116 1.00 86.62 267 TYR A CA 1
ATOM 2130 C C . TYR A 1 267 ? 2.737 -6.773 -12.249 1.00 86.62 267 TYR A C 1
ATOM 2132 O O . TYR A 1 267 ? 3.413 -5.748 -12.368 1.00 86.62 267 TYR A O 1
ATOM 2140 N N . LEU A 1 268 ? 1.767 -6.904 -11.345 1.00 89.12 268 LEU A N 1
ATOM 2141 C CA . LEU A 1 268 ? 1.544 -5.918 -10.296 1.00 89.12 268 LEU A CA 1
ATOM 2142 C C . LEU A 1 268 ? 2.463 -6.229 -9.109 1.00 89.12 268 LEU A C 1
ATOM 2144 O O . LEU A 1 268 ? 2.397 -7.309 -8.518 1.00 89.12 268 LEU A O 1
ATOM 2148 N N . LEU A 1 269 ? 3.334 -5.280 -8.790 1.00 92.62 269 LEU A N 1
ATOM 2149 C CA . LEU A 1 269 ? 4.207 -5.284 -7.622 1.00 92.62 269 LEU A CA 1
ATOM 2150 C C . LEU A 1 269 ? 3.804 -4.144 -6.690 1.00 92.62 269 LEU A C 1
ATOM 2152 O O . LEU A 1 269 ? 3.075 -3.239 -7.078 1.00 92.62 269 LEU A O 1
ATOM 2156 N N . TYR A 1 270 ? 4.330 -4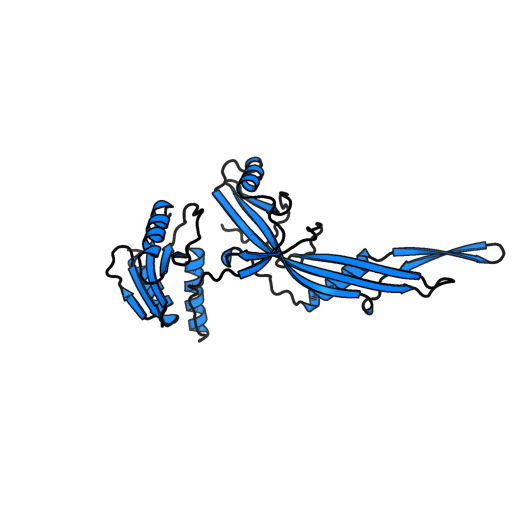.157 -5.474 1.00 93.12 270 TYR A N 1
ATOM 2157 C CA . TYR A 1 270 ? 4.113 -3.098 -4.504 1.00 93.12 270 TYR A CA 1
ATOM 2158 C C . TYR A 1 270 ? 5.435 -2.559 -3.966 1.00 93.12 270 TYR A C 1
ATOM 2160 O O . TYR A 1 270 ? 6.312 -3.316 -3.536 1.00 93.12 270 TYR A O 1
ATOM 2168 N N . LEU A 1 271 ? 5.576 -1.235 -3.986 1.00 94.25 271 LEU A N 1
ATOM 2169 C CA . LEU A 1 271 ? 6.703 -0.515 -3.411 1.00 94.25 271 LEU A CA 1
ATOM 2170 C C . LEU A 1 271 ? 6.365 -0.102 -1.971 1.00 94.25 271 LEU A C 1
ATOM 2172 O O . LEU A 1 271 ? 5.413 0.655 -1.773 1.00 94.25 271 LEU A O 1
ATOM 2176 N N . PRO A 1 272 ? 7.106 -0.594 -0.962 1.00 94.88 272 PRO A N 1
ATOM 2177 C CA . PRO A 1 272 ? 6.888 -0.199 0.420 1.00 94.88 272 PRO A CA 1
ATOM 2178 C C . PRO A 1 272 ? 7.446 1.208 0.660 1.00 94.88 272 PRO A C 1
ATOM 2180 O O . PRO A 1 272 ? 8.645 1.442 0.500 1.00 94.88 272 PRO A O 1
ATOM 2183 N N . ILE A 1 273 ? 6.582 2.125 1.082 1.00 94.69 273 ILE A N 1
ATOM 2184 C CA . ILE A 1 273 ? 6.887 3.530 1.348 1.00 94.69 273 ILE A CA 1
ATOM 2185 C C . ILE A 1 273 ? 6.538 3.850 2.798 1.00 94.69 273 ILE A C 1
ATOM 2187 O O . ILE A 1 273 ? 5.422 3.601 3.255 1.00 94.69 273 ILE A O 1
ATOM 2191 N N . TRP A 1 274 ? 7.498 4.411 3.528 1.00 94.31 274 TRP A N 1
ATOM 2192 C CA . TRP A 1 274 ? 7.220 5.042 4.809 1.00 94.31 274 TRP A CA 1
ATOM 2193 C C . TRP A 1 274 ? 6.627 6.412 4.580 1.00 94.31 274 TRP A C 1
ATOM 2195 O O . TRP A 1 274 ? 7.178 7.230 3.851 1.00 94.31 274 TRP A O 1
ATOM 2205 N N . GLU A 1 275 ? 5.542 6.660 5.278 1.00 92.31 275 GLU A N 1
ATOM 2206 C CA . GLU A 1 275 ? 4.846 7.920 5.293 1.00 92.31 275 GLU A CA 1
ATOM 2207 C C . GLU A 1 275 ? 4.928 8.522 6.664 1.00 92.31 275 GLU A C 1
ATOM 2209 O O . GLU A 1 275 ? 4.531 7.898 7.651 1.00 92.31 275 GLU A O 1
ATOM 2214 N N . ILE A 1 276 ? 5.489 9.718 6.715 1.00 91.62 276 ILE A N 1
ATOM 2215 C CA . ILE A 1 276 ? 5.821 10.382 7.956 1.00 91.62 276 ILE A CA 1
ATOM 2216 C C . ILE A 1 276 ? 5.159 11.749 7.938 1.00 91.62 276 ILE A C 1
ATOM 2218 O O . ILE A 1 276 ? 5.469 12.601 7.107 1.00 91.62 276 ILE A O 1
ATOM 2222 N N . GLU A 1 277 ? 4.256 11.949 8.883 1.00 89.00 277 GLU A N 1
ATOM 2223 C CA . GLU A 1 277 ? 3.632 13.231 9.150 1.00 89.00 277 GLU A CA 1
ATOM 2224 C C . GLU A 1 277 ? 4.390 13.914 10.287 1.00 89.00 277 GLU A C 1
ATOM 2226 O O . GLU A 1 277 ? 4.636 13.330 11.349 1.00 89.00 277 GLU A O 1
ATOM 2231 N N . GLY A 1 278 ? 4.786 15.156 10.055 1.00 87.69 278 GLY A N 1
ATOM 2232 C CA . GLY A 1 278 ? 5.423 16.002 11.041 1.00 87.69 278 GLY A CA 1
ATOM 2233 C C . GLY A 1 278 ? 4.682 17.315 11.217 1.00 87.69 278 GLY A C 1
ATOM 2234 O O . GLY A 1 278 ? 3.811 17.705 10.446 1.00 87.69 278 GLY A O 1
ATOM 2235 N N . ASN A 1 279 ? 5.093 18.070 12.227 1.00 85.75 279 ASN A N 1
ATOM 2236 C CA . ASN A 1 279 ? 4.455 19.332 12.592 1.00 85.75 279 ASN A CA 1
ATOM 2237 C C . ASN A 1 279 ? 4.501 20.432 11.509 1.00 85.75 279 ASN A C 1
ATOM 2239 O O . ASN A 1 279 ? 3.852 21.464 11.670 1.00 85.75 279 ASN A O 1
ATOM 2243 N N . THR A 1 280 ? 5.305 20.262 10.458 1.00 83.75 280 THR A N 1
ATOM 2244 C CA . THR A 1 280 ? 5.463 21.229 9.359 1.00 83.75 280 THR A CA 1
ATOM 2245 C C . THR A 1 280 ? 5.132 20.654 7.984 1.00 83.75 280 THR A C 1
ATOM 2247 O O . THR A 1 280 ? 5.347 21.348 6.992 1.00 83.75 280 THR A O 1
ATOM 2250 N N . GLY A 1 281 ? 4.636 19.418 7.899 1.00 87.00 281 GLY A N 1
ATOM 2251 C CA . GLY A 1 281 ? 4.276 18.799 6.627 1.00 87.00 281 GLY A CA 1
ATOM 2252 C C . GLY A 1 281 ? 4.401 17.281 6.641 1.00 87.00 281 GLY A C 1
ATOM 2253 O O . GLY A 1 281 ? 4.378 16.644 7.688 1.00 87.00 281 GLY A O 1
ATOM 2254 N N . PHE A 1 282 ? 4.559 16.721 5.451 1.00 89.38 282 PHE A N 1
ATOM 2255 C CA . PHE A 1 282 ? 4.566 15.289 5.197 1.00 89.38 282 PHE A CA 1
ATOM 2256 C C . PHE A 1 282 ? 5.810 14.890 4.396 1.00 89.38 282 PHE A C 1
ATOM 2258 O O . PHE A 1 282 ? 6.344 15.695 3.633 1.00 89.38 282 PHE A O 1
ATOM 2265 N N . MET A 1 283 ? 6.275 13.659 4.588 1.00 91.56 283 MET A N 1
ATOM 2266 C CA . MET A 1 283 ? 7.416 13.073 3.893 1.00 91.56 283 MET A CA 1
ATOM 2267 C C . MET A 1 283 ? 7.126 11.624 3.511 1.00 91.56 283 MET A C 1
ATOM 2269 O O . MET A 1 283 ? 6.616 10.851 4.324 1.00 91.56 283 MET A O 1
ATOM 2273 N N . GLN A 1 284 ? 7.566 11.240 2.313 1.00 93.88 284 GLN A N 1
ATOM 2274 C CA . GLN A 1 284 ? 7.667 9.848 1.886 1.00 93.88 284 GLN A CA 1
ATOM 2275 C C . GLN A 1 284 ? 9.131 9.400 1.856 1.00 93.88 284 GLN A C 1
ATOM 2277 O O . GLN A 1 284 ? 10.005 10.110 1.359 1.00 93.88 284 GLN A O 1
ATOM 2282 N N . VAL A 1 285 ? 9.401 8.202 2.372 1.00 94.62 285 VAL A N 1
ATOM 2283 C CA . VAL A 1 285 ? 10.721 7.562 2.326 1.00 94.62 285 VAL A CA 1
ATOM 2284 C C . VAL A 1 285 ? 10.579 6.174 1.721 1.00 94.62 285 VAL A C 1
ATOM 2286 O O . VAL A 1 285 ? 9.812 5.342 2.206 1.00 94.62 285 VAL A O 1
ATOM 2289 N N . ASP A 1 286 ? 11.356 5.897 0.680 1.00 94.31 286 ASP A N 1
ATOM 2290 C CA . ASP A 1 286 ? 11.424 4.579 0.057 1.00 94.31 286 ASP A CA 1
ATOM 2291 C C . ASP A 1 286 ? 11.979 3.555 1.060 1.00 94.31 286 ASP A C 1
ATOM 2293 O O . ASP A 1 286 ? 13.142 3.630 1.463 1.00 94.31 286 ASP A O 1
ATOM 2297 N N . ALA A 1 287 ? 11.177 2.565 1.463 1.00 94.75 287 ALA A N 1
ATOM 2298 C CA . ALA A 1 287 ? 11.607 1.588 2.460 1.00 94.75 287 ALA A CA 1
ATOM 2299 C C . ALA A 1 287 ? 12.648 0.586 1.915 1.00 94.75 287 ALA A C 1
ATOM 2301 O O . ALA A 1 287 ? 13.255 -0.167 2.685 1.00 94.75 287 ALA A O 1
ATOM 2302 N N . THR A 1 288 ? 12.878 0.562 0.599 1.00 93.62 288 THR A N 1
ATOM 2303 C CA . THR A 1 288 ? 13.855 -0.297 -0.084 1.00 93.62 288 THR A CA 1
ATOM 2304 C C . THR A 1 288 ? 15.243 0.339 -0.194 1.00 93.62 288 THR A C 1
ATOM 2306 O O . THR A 1 288 ? 16.238 -0.397 -0.253 1.00 93.62 288 THR A O 1
ATOM 2309 N N . SER A 1 289 ? 15.329 1.677 -0.212 1.00 92.00 289 SER A N 1
ATOM 2310 C CA . SER A 1 289 ? 16.591 2.422 -0.362 1.00 92.00 289 SER A CA 1
ATOM 2311 C C . SER A 1 289 ? 16.897 3.403 0.772 1.00 92.00 289 SER A C 1
ATOM 2313 O O . SER A 1 289 ? 18.068 3.697 0.996 1.00 92.00 289 SER A O 1
ATOM 2315 N N . GLY A 1 290 ? 15.887 3.889 1.494 1.00 92.88 290 GLY A N 1
ATOM 2316 C CA . GLY A 1 290 ? 16.015 4.957 2.490 1.00 92.88 290 GLY A CA 1
ATOM 2317 C C . GLY A 1 290 ? 16.126 6.356 1.905 1.00 92.88 290 GLY A C 1
ATOM 2318 O O . GLY A 1 290 ? 16.537 7.281 2.600 1.00 92.88 290 GLY A O 1
ATOM 2319 N N . GLU A 1 291 ? 15.798 6.513 0.626 1.00 92.56 291 GLU A N 1
ATOM 2320 C CA . GLU A 1 291 ? 15.801 7.816 -0.028 1.00 92.56 291 GLU A CA 1
ATOM 2321 C C . GLU A 1 291 ? 14.469 8.525 0.199 1.00 92.56 291 GLU A C 1
ATOM 2323 O O . GLU A 1 291 ? 13.404 7.907 0.143 1.00 92.56 291 GLU A O 1
ATOM 2328 N N . GLU A 1 292 ? 14.549 9.830 0.444 1.00 91.88 292 GLU A N 1
ATOM 2329 C CA . GLU A 1 292 ? 13.387 10.711 0.463 1.00 91.88 292 GLU A CA 1
ATOM 2330 C C . GLU A 1 292 ? 12.792 10.812 -0.945 1.00 91.88 292 GLU A C 1
ATOM 2332 O O . GLU A 1 292 ? 13.507 10.999 -1.935 1.00 91.88 292 GLU A O 1
ATOM 2337 N N . ILE A 1 293 ? 11.474 10.679 -1.023 1.00 89.31 293 ILE A N 1
ATOM 2338 C CA . ILE A 1 293 ? 10.705 10.788 -2.254 1.00 89.31 293 ILE A CA 1
ATOM 2339 C C . ILE A 1 293 ? 10.239 12.235 -2.384 1.00 89.31 293 ILE A C 1
ATOM 2341 O O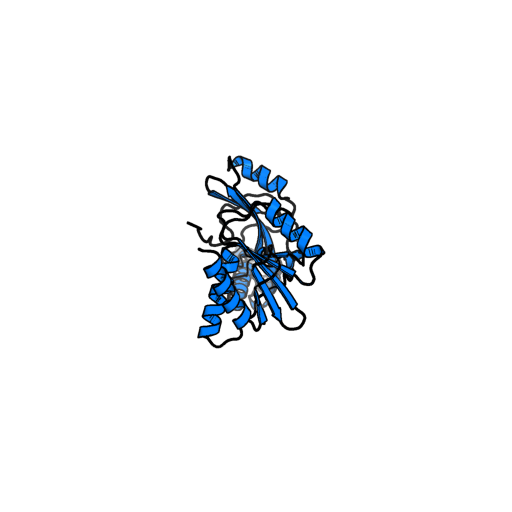 . ILE A 1 293 ? 9.431 12.714 -1.595 1.00 89.31 293 ILE A O 1
ATOM 2345 N N . VAL A 1 294 ? 10.788 12.927 -3.383 1.00 82.94 294 VAL A N 1
ATOM 2346 C CA . VAL A 1 294 ? 10.526 14.356 -3.618 1.00 82.94 294 VAL A CA 1
ATOM 2347 C C . VAL A 1 294 ? 9.238 14.579 -4.413 1.00 82.94 294 VAL A C 1
ATOM 2349 O O . VAL A 1 294 ? 8.527 15.544 -4.149 1.00 82.94 294 VAL A O 1
ATOM 2352 N N . ASP A 1 295 ? 8.949 13.707 -5.383 1.00 80.31 295 ASP A N 1
ATOM 2353 C CA . ASP A 1 295 ? 7.676 13.704 -6.115 1.00 80.31 295 ASP A CA 1
ATOM 2354 C C . ASP A 1 295 ? 6.785 12.621 -5.497 1.00 80.31 295 ASP A C 1
ATOM 2356 O O . ASP A 1 295 ? 7.161 11.444 -5.574 1.00 80.31 295 ASP A O 1
ATOM 2360 N N . PRO A 1 296 ? 5.682 12.987 -4.822 1.00 78.00 296 PRO A N 1
ATOM 2361 C CA . PRO A 1 296 ? 4.871 12.034 -4.084 1.00 78.00 296 PRO A CA 1
ATOM 2362 C C . PRO A 1 296 ? 4.362 10.913 -4.993 1.00 78.00 296 PRO A C 1
ATOM 2364 O O . PRO A 1 296 ? 4.005 11.116 -6.155 1.00 78.00 296 PRO A O 1
ATOM 2367 N N . MET A 1 297 ? 4.359 9.698 -4.451 1.00 81.06 297 MET A N 1
ATOM 2368 C CA . MET A 1 297 ? 3.973 8.497 -5.195 1.00 81.06 297 MET A CA 1
ATOM 2369 C C . MET A 1 297 ? 2.457 8.350 -5.344 1.00 81.06 297 MET A C 1
ATOM 2371 O O . MET A 1 297 ? 2.003 7.525 -6.136 1.00 81.06 297 MET A O 1
ATOM 2375 N N . ASP A 1 298 ? 1.686 9.142 -4.611 1.00 71.69 298 ASP A N 1
ATOM 2376 C CA . ASP A 1 298 ? 0.248 9.283 -4.733 1.00 71.69 298 ASP A CA 1
ATOM 2377 C C . ASP A 1 298 ? -0.127 10.746 -5.007 1.00 71.69 298 ASP A C 1
ATOM 2379 O O . ASP A 1 298 ? 0.547 11.679 -4.569 1.00 71.69 298 ASP A O 1
ATOM 2383 N N . ASP A 1 299 ? -1.221 10.955 -5.744 1.00 60.19 299 ASP A N 1
ATOM 2384 C CA . ASP A 1 299 ? -1.853 12.271 -5.860 1.00 60.19 299 ASP A CA 1
ATOM 2385 C C . ASP A 1 299 ? -2.507 12.576 -4.504 1.00 60.19 299 ASP A C 1
ATOM 2387 O O . ASP A 1 299 ? -3.695 12.325 -4.299 1.00 60.19 299 ASP A O 1
ATOM 2391 N N . GLY A 1 300 ? -1.691 12.997 -3.535 1.00 48.12 300 GLY A N 1
ATOM 2392 C CA . GLY A 1 300 ? -2.076 13.133 -2.137 1.00 48.12 300 GLY A CA 1
ATOM 2393 C C . GLY A 1 300 ? -3.420 13.841 -1.969 1.00 48.12 300 GLY A C 1
ATOM 2394 O O . GLY A 1 300 ? -3.625 14.960 -2.444 1.00 48.12 300 GLY A O 1
ATOM 2395 N N . VAL A 1 301 ? -4.345 13.195 -1.255 1.00 40.03 301 VAL A N 1
ATOM 2396 C CA . VAL A 1 301 ? -5.486 13.902 -0.677 1.00 40.03 301 VAL A CA 1
ATOM 2397 C C . VAL A 1 301 ? -4.915 14.782 0.430 1.00 40.03 301 VAL A C 1
ATOM 2399 O O . VAL A 1 301 ? -4.552 14.288 1.494 1.00 40.03 301 VAL A O 1
ATOM 2402 N N . GLU A 1 302 ? -4.803 16.086 0.174 1.00 34.38 302 GLU A N 1
ATOM 2403 C CA . GLU A 1 302 ? -4.569 17.068 1.233 1.00 34.38 302 GLU A CA 1
ATOM 2404 C C . GLU A 1 302 ? -5.719 16.958 2.245 1.00 34.38 302 GLU A C 1
ATOM 2406 O O . GLU A 1 302 ? -6.865 17.320 1.959 1.00 34.38 302 GLU A O 1
ATOM 2411 N N . ILE A 1 303 ? -5.425 16.421 3.428 1.00 33.12 303 ILE A N 1
ATOM 2412 C CA . ILE A 1 303 ? -6.347 16.459 4.561 1.00 33.12 303 ILE A CA 1
ATOM 2413 C C . ILE A 1 303 ? -6.200 17.853 5.187 1.00 33.12 303 ILE A C 1
ATOM 2415 O O . ILE A 1 303 ? -5.191 18.148 5.827 1.00 33.12 303 ILE A O 1
ATOM 2419 N N . PHE A 1 304 ? -7.169 18.734 4.919 1.00 31.92 304 PHE A N 1
ATOM 2420 C CA . PHE A 1 304 ? -7.292 20.064 5.536 1.00 31.92 304 PHE A CA 1
ATOM 2421 C C . PHE A 1 304 ? -7.894 20.001 6.944 1.00 31.92 304 PHE A C 1
ATOM 2423 O O . PHE A 1 304 ? -8.821 19.184 7.162 1.00 31.92 304 PHE A O 1
#

Sequence (304 aa):
MGGKKGTKVLEEVFRKAGYRVEDSTDYDFDLIAEQDEKRLLIALKVTDTVTAEEVNHYRNKSDVVDGKILLVTTGTIEDDQQRDSDKLIIWDREKFAREVGMAVITNIEGSDFVIDTERVPKSILTFPIKVDRAEALRIADKNFNVVTGVQLRYIPIWCFEYTFRSVLYGASRPIEFEGEGKIYFNGITGRMLEKSLPENFFERVVEDEAIIEPVEVDDSSLDKTAIDDVIAENSKTVTFDKSSADAIISEQRVFKPAKEDVNIKSYLLYLPIWEIEGNTGFMQVDATSGEEIVDPMDDGVEIF

pLDDT: mean 82.86, std 12.07, range [31.92, 96.44]

Secondary structure (DSSP, 8-state):
--HHHHHHHHHHHHHHTT-EEEE-SSTT-SEEEEETTEEEEEEEE-SSEE-HHHHHHHHHHHHHSSSEEEEEESSEE---TT---TTEEEE-HHHHHHHHHHHHHHHHHTPPP-------PEEEEEPPP-S-HHHHHHHHTTT-SSEEEEEEEEEEEEEEEEEEEEEE--SSS-EEEEEEEEEEEETTT--B--SPPPS--EEEEE-GGGBPPPP---HHHHHHHHHHHHHHHT-EEEEEEEEETTEEEEEEEEE---GGGEEEEEEEEEEEEEEEEETTEEEEEETTT--EESS-SS------

Foldseek 3Di:
DVVVVVVVLVCLLLVLLVWDKDADPDPQAGIWTDDDQAIEGEHEDADQEDELVNLVVQVVVLVVDDHAYEYEYLHYYPPNVPPDDQRYHYHYNVNSVVSSVQSVVCVVVVHRRHDPSGQPFDKAKEADQPQDPVNLVVLCVVPFVFWDDKDKAWWKKKKKWKKFWDWDDDAVDIDIDIDIDIWIAGLAPRHTDPDDDDPDIDIDGHGPVRYDDGDPDPPVVSVVVVLVVQQVVRKDKDWDWDDDDPDTDIDIDIDTTDSVRMDIDIDIHIFIWMWIAHPVGIWIAGSNPRDTDPDDSHPDDPPD

InterPro domains:
  IPR007560 Restriction endonuclease type IV, Mrr [PF04471] (7-98)

Organism: NCBI:txid1838285

Radius of gyration: 27.43 Å; chains: 1; bounding box: 69×39×86 Å